Protein AF-0000000069915824 (afdb_homodimer)

Solvent-accessible surface area (backbone atoms only — not comparable to full-atom values): 18440 Å² total; per-residue (Å²): 129,81,72,70,70,53,22,40,34,30,44,30,76,50,103,48,37,38,37,37,46,33,37,51,33,39,77,67,50,61,50,96,85,30,47,37,41,33,64,21,21,24,28,89,27,31,69,74,60,87,76,63,61,36,70,21,24,28,32,46,36,39,33,38,52,34,85,90,55,22,21,40,41,36,37,34,29,57,43,4,37,49,59,34,34,35,45,26,48,74,53,94,79,43,76,70,37,50,37,71,54,70,50,55,86,64,37,54,77,92,31,55,46,77,75,18,16,46,23,62,25,79,72,66,68,36,42,68,44,46,39,76,77,43,92,85,57,44,62,88,42,78,69,29,44,57,46,28,75,56,16,60,41,26,23,35,37,79,86,35,49,93,60,16,60,42,64,34,57,46,61,56,36,34,35,37,29,39,66,109,130,82,71,70,72,52,22,39,33,28,45,30,75,51,103,50,38,38,38,38,45,33,38,53,34,39,78,66,51,63,50,96,86,30,48,36,42,32,64,21,21,24,30,92,26,32,68,74,61,87,78,62,60,35,69,21,23,28,32,44,36,38,33,38,52,33,84,90,54,22,19,40,39,35,36,34,28,57,44,4,36,47,59,33,33,34,44,25,49,75,52,94,78,42,76,71,36,50,38,72,53,69,52,56,85,65,36,55,78,92,31,55,46,76,75,18,17,45,23,62,25,79,72,65,68,37,43,69,44,46,38,75,77,43,91,84,57,45,60,89,44,77,69,31,44,56,48,27,76,57,15,60,40,26,21,36,38,79,86,36,48,94,60,16,60,41,63,34,56,45,61,58,35,35,34,35,29,39,66,112

Sequence (360 aa):
MRLDPGQSWTVNVNPGTTQARIWGRTNCNFDANGNGQCQTGDCNGLLQCQGYGKAPNTLAEFALNQPNNLDFVDISNVDGFNIPMDFSPTTAVCKSLRCAANIVSECPAELQTPGGCNNPCTVYKTNQYCCTDGPGTCGPTPLSKFFKDRCPDAYSYPQDDPTSLFTCPAGTNYAITFCPMRLDPGQSWTVNVNPGTTQARIWGRTNCNFDANGNGQCQTGDCNGLLQCQGYGKAPNTLAEFALNQPNNLDFVDISNVDGFNIPMDFSPTTAVCKSLRCAANIVSECPAELQTPGGCNNPCTVYKTNQYCCTDGPGTCGPTPLSKFFKDRCPDAYSYPQDDPTSLFTCPAGTNYAITFCP

Foldseek 3Di:
DPPPPDDDDDDDDPDDKDKDKDWDFADWDADPQQATFTQFQTQNRGNDHPDTGQPDIKIWMKIAPDPPQKIKTFIARQRWYQWWKWKQFPDPQWDTFTQQFPCQVVAPPQQHGPRTGGAPCVRPVDCQAAVPPDPPSYDDDPNLVSRCVRGVQYHSGDNPCVRHMIMGGHPTHMDMDIRD/DPPPPDDDDDDDDPDDKDKDKDWDFADWDADPQQATFTQFQTQNRGNPHPDTGQPDIKIWMKIAPDPPQKIKTFIARQRWYQWWKWKQFPDPQWDTFTQQFPCQVVAPPQQHGPRTGGAPCVRPVDCQAAVPPDPPSYDDDPNLVSRCVRGVQYHSGDNPCVRHMIMGGHPTHMDMDIRD

Secondary structure (DSSP, 8-state):
------EEEEEE--SSEEEEEEEEEEEEEE-TTSBEEEEES--TTBSS-SS-PPSS--EEEEEEEETTTEEEEEEE-TT-B-S-EEEEESSTTS--EEE-S-HHHH--GGGEETTEE--HHHHH-SHHHH-TT-TTS----HHHHHHHHH-TTEESSTT-HHHH-EEEETT--EEEEE--/------EEEEEE--SSEEEEEEEEEEEEEE-TTSBEEEEES--TTBSS-SS-PPSS--EEEEEEEETTTEEEEEEE-TT-B-S-EEEEESSTTSPPEEE-S-HHHH--GGGEETTEE--HHHHH-SHHHH-TT-TTS----HHHHHHHHH-TTEESSTT-HHHH-EEEETT--EEEEE--

Organism: Camellia sinensis (NCBI:txid4442)

pLDDT: mean 88.79, std 13.24, range [18.94, 98.75]

Structure (mmCIF, N/CA/C/O backbone):
data_AF-0000000069915824-model_v1
#
loop_
_entity.id
_entity.type
_entity.pdbx_description
1 polymer 'Thaumatin-like protein'
#
loop_
_atom_site.group_PDB
_atom_site.id
_atom_site.type_symbol
_atom_site.label_atom_id
_atom_site.label_alt_id
_atom_site.label_comp_id
_atom_site.label_asym_id
_atom_site.label_entity_id
_atom_site.label_seq_id
_atom_site.pdbx_PDB_ins_code
_atom_site.Cartn_x
_atom_site.Cartn_y
_atom_site.Cartn_z
_atom_site.occupancy
_atom_site.B_iso_or_equiv
_atom_site.auth_seq_id
_atom_site.auth_comp_id
_atom_site.auth_asym_id
_atom_site.auth_atom_id
_atom_site.pdbx_PDB_model_num
ATOM 1 N N . MET A 1 1 ? 28.516 -10.812 8.938 1 19.05 1 MET A N 1
ATOM 2 C CA . MET A 1 1 ? 27.578 -10.078 8.094 1 19.05 1 MET A CA 1
ATOM 3 C C . MET A 1 1 ? 26.328 -9.719 8.867 1 19.05 1 MET A C 1
ATOM 5 O O . MET A 1 1 ? 25.672 -10.586 9.453 1 19.05 1 MET A O 1
ATOM 9 N N . ARG A 1 2 ? 26.312 -8.672 9.531 1 24.03 2 ARG A N 1
ATOM 10 C CA . ARG A 1 2 ? 25.297 -8.32 10.516 1 24.03 2 ARG A CA 1
ATOM 11 C C . ARG A 1 2 ? 23.922 -8.242 9.875 1 24.03 2 ARG A C 1
ATOM 13 O O . ARG A 1 2 ? 23.719 -7.492 8.914 1 24.03 2 ARG A O 1
ATOM 20 N N . LEU A 1 3 ? 23.109 -9.305 10.008 1 29.59 3 LEU A N 1
ATOM 21 C CA . LEU A 1 3 ? 21.719 -9.344 9.594 1 29.59 3 LEU A CA 1
ATOM 22 C C . LEU A 1 3 ? 20.953 -8.148 10.141 1 29.59 3 LEU A C 1
ATOM 24 O O . LEU A 1 3 ? 21.031 -7.852 11.336 1 29.59 3 LEU A O 1
ATOM 28 N N . ASP A 1 4 ? 20.969 -7.086 9.508 1 40.84 4 ASP A N 1
ATOM 29 C CA . ASP A 1 4 ? 20.312 -5.902 10.055 1 40.84 4 ASP A CA 1
ATOM 30 C C . ASP A 1 4 ? 18.984 -6.266 10.695 1 40.84 4 ASP A C 1
ATOM 32 O O . ASP A 1 4 ? 18.25 -7.121 10.18 1 40.84 4 ASP A O 1
ATOM 36 N N . PRO A 1 5 ? 18.969 -6.227 12.07 1 44.62 5 PRO A N 1
ATOM 37 C CA . PRO A 1 5 ? 17.766 -6.586 12.812 1 44.62 5 PRO A CA 1
ATOM 38 C C . PRO A 1 5 ? 16.484 -6.117 12.109 1 44.62 5 PRO A C 1
ATOM 40 O O . PRO A 1 5 ? 16.469 -5.055 11.484 1 44.62 5 PRO A O 1
ATOM 43 N N . GLY A 1 6 ? 15.75 -7.012 11.609 1 57.81 6 GLY A N 1
ATOM 44 C CA . GLY A 1 6 ? 14.453 -6.777 11.016 1 57.81 6 GLY A CA 1
ATOM 45 C C . GLY A 1 6 ? 13.602 -5.797 11.805 1 57.81 6 GLY A C 1
ATOM 46 O O . GLY A 1 6 ? 14.016 -5.32 12.859 1 57.81 6 GLY A O 1
ATOM 47 N N . GLN A 1 7 ? 12.859 -4.969 11.219 1 62.34 7 GLN A N 1
ATOM 48 C CA . GLN A 1 7 ? 11.906 -4.043 11.82 1 62.34 7 GLN A CA 1
ATOM 49 C C . GLN A 1 7 ? 10.531 -4.68 11.945 1 62.34 7 GLN A C 1
ATOM 51 O O . GLN A 1 7 ? 10.102 -5.422 11.055 1 62.34 7 GLN A O 1
ATOM 56 N N . SER A 1 8 ? 10.039 -4.562 13.211 1 65.44 8 SER A N 1
ATOM 57 C CA . SER A 1 8 ? 8.727 -5.16 13.438 1 65.44 8 SER A CA 1
ATOM 58 C C . SER A 1 8 ? 7.629 -4.098 13.422 1 65.44 8 SER A C 1
ATOM 60 O O . SER A 1 8 ? 7.848 -2.967 13.859 1 65.44 8 SER A O 1
ATOM 62 N N . TRP A 1 9 ? 6.547 -4.504 12.75 1 66.31 9 TRP A N 1
ATOM 63 C CA . TRP A 1 9 ? 5.352 -3.67 12.719 1 66.31 9 TRP A CA 1
ATOM 64 C C . TRP A 1 9 ? 4.168 -4.383 13.367 1 66.31 9 TRP A C 1
ATOM 66 O O . TRP A 1 9 ? 3.916 -5.559 13.086 1 66.31 9 TRP A O 1
ATOM 76 N N . THR A 1 10 ? 3.67 -3.705 14.414 1 69.81 10 THR A N 1
ATOM 77 C CA . THR A 1 10 ? 2.406 -4.195 14.953 1 69.81 10 THR A CA 1
ATOM 78 C C . THR A 1 10 ? 1.231 -3.414 14.375 1 69.81 10 THR A C 1
ATOM 80 O O . THR A 1 10 ? 1.229 -2.182 14.391 1 69.81 10 THR A O 1
ATOM 83 N N . VAL A 1 11 ? 0.398 -4.121 13.758 1 68.12 11 VAL A N 1
ATOM 84 C CA . VAL A 1 11 ? -0.824 -3.529 13.219 1 68.12 11 VAL A CA 1
ATOM 85 C C . VAL A 1 11 ? -2.023 -3.984 14.047 1 68.12 11 VAL A C 1
ATOM 87 O O . VAL A 1 11 ? -2.309 -5.18 14.133 1 68.12 11 VAL A O 1
ATOM 90 N N . ASN A 1 12 ? -2.578 -3.006 14.773 1 64.62 12 ASN A N 1
ATOM 91 C CA . ASN A 1 12 ? -3.816 -3.248 15.508 1 64.62 12 ASN A CA 1
ATOM 92 C C . ASN A 1 12 ? -5.035 -2.75 14.734 1 64.62 12 ASN A C 1
ATOM 94 O O . ASN A 1 12 ? -5.141 -1.56 14.438 1 64.62 12 ASN A O 1
ATOM 98 N N . VAL A 1 13 ? -5.742 -3.762 14.273 1 58.5 13 VAL A N 1
ATOM 99 C CA . VAL A 1 13 ? -6.875 -3.426 13.414 1 58.5 13 VAL A CA 1
ATOM 100 C C . VAL A 1 13 ? -8.18 -3.602 14.188 1 58.5 13 VAL A C 1
ATOM 102 O O . VAL A 1 13 ? -8.367 -4.602 14.883 1 58.5 13 VAL A O 1
ATOM 105 N N . ASN A 1 14 ? -8.977 -2.594 14.688 1 58.47 14 ASN A N 1
ATOM 106 C CA . ASN A 1 14 ? -10.32 -2.77 15.25 1 58.47 14 ASN A CA 1
ATOM 107 C C . ASN A 1 14 ? -11.367 -2.896 14.148 1 58.47 14 ASN A C 1
ATOM 109 O O . ASN A 1 14 ? -11.078 -2.678 12.977 1 58.47 14 ASN A O 1
ATOM 113 N N . PRO A 1 15 ? -12.844 -2.688 14.43 1 55.97 15 PRO A N 1
ATOM 114 C CA . PRO A 1 15 ? -13.68 -3.607 13.648 1 55.97 15 PRO A CA 1
ATOM 115 C C . PRO A 1 15 ? -13.672 -3.291 12.156 1 55.97 15 PRO A C 1
ATOM 117 O O . PRO A 1 15 ? -13.617 -2.119 11.766 1 55.97 15 PRO A O 1
ATOM 120 N N . GLY A 1 16 ? -13.148 -4.109 11.148 1 63.62 16 GLY A N 1
ATOM 121 C CA . GLY A 1 16 ? -13.07 -4.141 9.695 1 63.62 16 GLY A CA 1
ATOM 122 C C . GLY A 1 16 ? -11.82 -4.828 9.18 1 63.62 16 GLY A C 1
ATOM 123 O O . GLY A 1 16 ? -11.242 -5.672 9.867 1 63.62 16 GLY A O 1
ATOM 124 N N . THR A 1 17 ? -11.68 -4.586 7.777 1 74 17 THR A N 1
ATOM 125 C CA . THR A 1 17 ? -10.5 -5.227 7.203 1 74 17 THR A CA 1
ATOM 126 C C . THR A 1 17 ? -9.422 -4.199 6.895 1 74 17 THR A C 1
ATOM 128 O O . THR A 1 17 ? -9.719 -3.031 6.637 1 74 17 THR A O 1
ATOM 131 N N . THR A 1 18 ? -8.211 -4.543 7.203 1 83.69 18 THR A N 1
ATOM 132 C CA . THR A 1 18 ? -7.023 -3.742 6.926 1 83.69 18 THR A CA 1
ATOM 133 C C . THR A 1 18 ? -6.207 -4.359 5.793 1 83.69 18 THR A C 1
ATOM 135 O O . THR A 1 18 ? -5.945 -5.562 5.793 1 83.69 18 THR A O 1
ATOM 138 N N . GLN A 1 19 ? -5.969 -3.426 4.875 1 90.25 19 GLN A N 1
ATOM 139 C CA . GLN A 1 19 ? -5.199 -3.885 3.721 1 90.25 19 GLN A CA 1
ATOM 140 C C . GLN A 1 19 ? -3.816 -3.238 3.689 1 90.25 19 GLN A C 1
ATOM 142 O O . GLN A 1 19 ? -3.631 -2.131 4.195 1 90.25 19 GLN A O 1
ATOM 147 N N . ALA A 1 20 ? -2.861 -3.994 3.176 1 90.56 20 ALA A N 1
ATOM 148 C CA . ALA A 1 20 ? -1.525 -3.439 2.973 1 90.56 20 ALA A CA 1
ATOM 149 C C . ALA A 1 20 ? -0.936 -3.898 1.642 1 90.56 20 ALA A C 1
ATOM 151 O O . ALA A 1 20 ? -1.18 -5.023 1.204 1 90.56 20 ALA A O 1
ATOM 152 N N . ARG A 1 21 ? -0.227 -3.041 1.092 1 92.19 21 ARG A N 1
ATOM 153 C CA . ARG A 1 21 ? 0.671 -3.311 -0.027 1 92.19 21 ARG A CA 1
ATOM 154 C C . ARG A 1 21 ? 2.088 -2.84 0.282 1 92.19 21 ARG A C 1
ATOM 156 O O . ARG A 1 21 ? 2.293 -1.691 0.681 1 92.19 21 ARG A O 1
ATOM 163 N N . ILE A 1 22 ? 3.01 -3.746 0.122 1 90.81 22 ILE A N 1
ATOM 164 C CA . ILE A 1 22 ? 4.406 -3.484 0.459 1 90.81 22 ILE A CA 1
ATOM 165 C C . ILE A 1 22 ? 5.301 -3.85 -0.724 1 90.81 22 ILE A C 1
ATOM 167 O O . ILE A 1 22 ? 5.141 -4.918 -1.322 1 90.81 22 ILE A O 1
ATOM 171 N N . TRP A 1 23 ? 6.18 -2.939 -1.101 1 92.19 23 TRP A N 1
ATOM 172 C CA . TRP A 1 23 ? 7.055 -3.209 -2.236 1 92.19 23 TRP A CA 1
ATOM 173 C C . TRP A 1 23 ? 8.422 -2.57 -2.029 1 92.19 23 TRP A C 1
ATOM 175 O O . TRP A 1 23 ? 8.57 -1.656 -1.214 1 92.19 23 TRP A O 1
ATOM 185 N N . GLY A 1 24 ? 9.445 -3.111 -2.734 1 90.06 24 GLY A N 1
ATOM 186 C CA . GLY A 1 24 ? 10.781 -2.537 -2.729 1 90.06 24 GLY A CA 1
ATOM 187 C C . GLY A 1 24 ? 11.109 -1.762 -3.992 1 90.06 24 GLY A C 1
ATOM 188 O O . GLY A 1 24 ? 10.633 -2.107 -5.074 1 90.06 24 GLY A O 1
ATOM 189 N N . ARG A 1 25 ? 11.898 -0.728 -3.84 1 90.75 25 ARG A N 1
ATOM 190 C CA . ARG A 1 25 ? 12.414 0.046 -4.965 1 90.75 25 ARG A CA 1
ATOM 191 C C . ARG A 1 25 ? 13.898 -0.241 -5.188 1 90.75 25 ARG A C 1
ATOM 193 O O . ARG A 1 25 ? 14.641 -0.489 -4.238 1 90.75 25 ARG A O 1
ATOM 200 N N . THR A 1 26 ? 14.266 -0.222 -6.438 1 90.44 26 THR A N 1
ATOM 201 C CA . THR A 1 26 ? 15.664 -0.559 -6.707 1 90.44 26 THR A CA 1
ATOM 202 C C . THR A 1 26 ? 16.344 0.555 -7.496 1 90.44 26 THR A C 1
ATOM 204 O O . THR A 1 26 ? 15.695 1.272 -8.258 1 90.44 26 THR A O 1
ATOM 207 N N . ASN A 1 27 ? 17.625 0.665 -7.258 1 90.69 27 ASN A N 1
ATOM 208 C CA . ASN A 1 27 ? 18.5 1.571 -7.988 1 90.69 27 ASN A CA 1
ATOM 209 C C . ASN A 1 27 ? 17.953 2.994 -8.008 1 90.69 27 ASN A C 1
ATOM 211 O O . ASN A 1 27 ? 17.766 3.576 -9.078 1 90.69 27 ASN A O 1
ATOM 215 N N . CYS A 1 28 ? 17.828 3.533 -6.883 1 89.44 28 CYS A N 1
ATOM 216 C CA . CYS A 1 28 ? 17.266 4.867 -6.707 1 89.44 28 CYS A CA 1
ATOM 217 C C . CYS A 1 28 ? 18.375 5.922 -6.652 1 89.44 28 CYS A C 1
ATOM 219 O O . CYS A 1 28 ? 19.469 5.652 -6.16 1 89.44 28 CYS A O 1
ATOM 221 N N . ASN A 1 29 ? 18.047 7.047 -7.266 1 89.25 29 ASN A N 1
ATOM 222 C CA . ASN A 1 29 ? 18.891 8.242 -7.195 1 89.25 29 ASN A CA 1
ATOM 223 C C . ASN A 1 29 ? 18.047 9.484 -6.906 1 89.25 29 ASN A C 1
ATOM 225 O O . ASN A 1 29 ? 17.25 9.906 -7.738 1 89.25 29 ASN A O 1
ATOM 229 N N . PHE A 1 30 ? 18.297 10.07 -5.672 1 87.19 30 PHE A N 1
ATOM 230 C CA . PHE A 1 30 ? 17.531 11.234 -5.25 1 87.19 30 PHE A CA 1
ATOM 231 C C . PHE A 1 30 ? 18.453 12.406 -4.93 1 87.19 30 PHE A C 1
ATOM 233 O O . PHE A 1 30 ? 19.578 12.203 -4.445 1 87.19 30 PHE A O 1
ATOM 240 N N . ASP A 1 31 ? 18.016 13.594 -5.227 1 90.12 31 ASP A N 1
ATOM 241 C CA . ASP A 1 31 ? 18.75 14.773 -4.77 1 90.12 31 ASP A CA 1
ATOM 242 C C . ASP A 1 31 ? 18.422 15.078 -3.307 1 90.12 31 ASP A C 1
ATOM 244 O O . ASP A 1 31 ? 17.734 14.305 -2.639 1 90.12 31 ASP A O 1
ATOM 248 N N . ALA A 1 32 ? 19 16.188 -2.836 1 84.69 32 ALA A N 1
ATOM 249 C CA . ALA A 1 32 ? 18.891 16.531 -1.421 1 84.69 32 ALA A CA 1
ATOM 250 C C . ALA A 1 32 ? 17.438 16.828 -1.041 1 84.69 32 ALA A C 1
ATOM 252 O O . ALA A 1 32 ? 17.062 16.719 0.129 1 84.69 32 ALA A O 1
ATOM 253 N N . ASN A 1 33 ? 16.672 17.188 -2.045 1 81.44 33 ASN A N 1
ATOM 254 C CA . ASN A 1 33 ? 15.266 17.516 -1.785 1 81.44 33 ASN A CA 1
ATOM 255 C C . ASN A 1 33 ? 14.359 16.312 -1.95 1 81.44 33 ASN A C 1
ATOM 257 O O . ASN A 1 33 ? 13.133 16.422 -1.874 1 81.44 33 ASN A O 1
ATOM 261 N N . GLY A 1 34 ? 14.914 15.133 -2.266 1 83.44 34 GLY A N 1
ATOM 262 C CA . GLY A 1 34 ? 14.141 13.906 -2.402 1 83.44 34 GLY A CA 1
ATOM 263 C C . GLY A 1 34 ? 13.562 13.719 -3.791 1 83.44 34 GLY A C 1
ATOM 264 O O . GLY A 1 34 ? 12.742 12.828 -4.012 1 83.44 34 GLY A O 1
ATOM 265 N N . ASN A 1 35 ? 13.906 14.594 -4.672 1 85.19 35 ASN A N 1
ATOM 266 C CA . ASN A 1 35 ? 13.508 14.414 -6.062 1 85.19 35 ASN A CA 1
ATOM 267 C C . ASN A 1 35 ? 14.461 13.477 -6.805 1 85.19 35 ASN A C 1
ATOM 269 O O . ASN A 1 35 ? 15.672 13.523 -6.594 1 85.19 35 ASN A O 1
ATOM 273 N N . GLY A 1 36 ? 13.938 12.57 -7.52 1 89.69 36 GLY A N 1
ATOM 274 C CA . GLY A 1 36 ? 14.742 11.617 -8.258 1 89.69 36 GLY A CA 1
ATOM 275 C C . GLY A 1 36 ? 13.922 10.5 -8.875 1 89.69 36 GLY A C 1
ATOM 276 O O . GLY A 1 36 ? 12.836 10.734 -9.406 1 89.69 36 GLY A O 1
ATOM 277 N N . GLN A 1 37 ? 14.555 9.367 -8.953 1 91.75 37 GLN A N 1
ATOM 278 C CA . GLN A 1 37 ? 13.875 8.234 -9.57 1 91.75 37 GLN A CA 1
ATOM 279 C C . GLN A 1 37 ? 14.5 6.91 -9.133 1 91.75 37 GLN A C 1
ATOM 281 O O . GLN A 1 37 ? 15.68 6.867 -8.766 1 91.75 37 GLN A O 1
ATOM 286 N N . CYS A 1 38 ? 13.734 5.926 -9.07 1 91.94 38 CYS A N 1
ATOM 287 C CA . CYS A 1 38 ? 14.188 4.543 -8.961 1 91.94 38 CYS A CA 1
ATOM 288 C C . CYS A 1 38 ? 13.992 3.797 -10.273 1 91.94 38 CYS A C 1
ATOM 290 O O . CYS A 1 38 ? 13.062 4.09 -11.031 1 91.94 38 CYS A O 1
ATOM 292 N N . GLN A 1 39 ? 14.883 2.869 -10.516 1 94.12 39 GLN A N 1
ATOM 293 C CA . GLN A 1 39 ? 14.789 2.066 -11.734 1 94.12 39 GLN A CA 1
ATOM 294 C C . GLN A 1 39 ? 13.516 1.217 -11.734 1 94.12 39 GLN A C 1
ATOM 296 O O . GLN A 1 39 ? 12.867 1.065 -12.766 1 94.12 39 GLN A O 1
ATOM 301 N N . THR A 1 40 ? 13.164 0.585 -10.633 1 94.06 40 THR A N 1
ATOM 302 C CA . THR A 1 40 ? 11.914 -0.155 -10.5 1 94.06 40 THR A CA 1
ATOM 303 C C . THR A 1 40 ? 11.188 0.237 -9.219 1 94.06 40 THR A C 1
ATOM 305 O O . THR A 1 40 ? 11.812 0.701 -8.266 1 94.06 40 THR A O 1
ATOM 308 N N . GLY A 1 41 ? 9.883 0.042 -9.227 1 93.44 41 GLY A N 1
ATOM 309 C CA . GLY A 1 41 ? 9.086 0.386 -8.062 1 93.44 41 GLY A CA 1
ATOM 310 C C . GLY A 1 41 ? 9.062 1.874 -7.773 1 93.44 41 GLY A C 1
ATOM 311 O O . GLY A 1 41 ? 8.805 2.285 -6.637 1 93.44 41 GLY A O 1
ATOM 312 N N . ASP A 1 42 ? 9.359 2.676 -8.789 1 92.75 42 ASP A N 1
ATOM 313 C CA . ASP A 1 42 ? 9.453 4.121 -8.617 1 92.75 42 ASP A CA 1
ATOM 314 C C . ASP A 1 42 ? 8.117 4.715 -8.195 1 92.75 42 ASP A C 1
ATOM 316 O O . ASP A 1 42 ? 7.055 4.176 -8.523 1 92.75 42 ASP A O 1
ATOM 320 N N . CYS A 1 43 ? 8.227 5.754 -7.445 1 89.75 43 CYS A N 1
ATOM 321 C CA . CYS A 1 43 ? 7.023 6.441 -7 1 89.75 43 CYS A CA 1
ATOM 322 C C . CYS A 1 43 ? 7.027 7.898 -7.441 1 89.75 43 CYS A C 1
ATOM 324 O O . CYS A 1 43 ? 7.148 8.805 -6.617 1 89.75 43 CYS A O 1
ATOM 326 N N . ASN A 1 44 ? 6.801 8.062 -8.656 1 84.31 44 ASN A N 1
ATOM 327 C CA . ASN A 1 44 ? 6.684 9.367 -9.297 1 84.31 44 ASN A CA 1
ATOM 328 C C . ASN A 1 44 ? 7.926 10.219 -9.07 1 84.31 44 ASN A C 1
ATOM 330 O O . ASN A 1 44 ? 7.82 11.438 -8.898 1 84.31 44 ASN A O 1
ATOM 334 N N . GLY A 1 45 ? 8.977 9.562 -8.891 1 86.81 45 GLY A N 1
ATOM 335 C CA . GLY A 1 45 ? 10.242 10.266 -8.781 1 86.81 45 GLY A CA 1
ATOM 336 C C . GLY A 1 45 ? 10.469 10.883 -7.41 1 86.81 45 GLY A C 1
ATOM 337 O O . GLY A 1 45 ? 11.305 11.781 -7.258 1 86.81 45 GLY A O 1
ATOM 338 N N . LEU A 1 46 ? 9.75 10.438 -6.438 1 84.75 46 LEU A N 1
ATOM 339 C CA . LEU A 1 46 ? 9.844 11.031 -5.105 1 84.75 46 LEU A CA 1
ATOM 340 C C . LEU A 1 46 ? 10.375 10.023 -4.098 1 84.75 46 LEU A C 1
ATOM 342 O O . LEU A 1 46 ? 9.945 8.867 -4.09 1 84.75 46 LEU A O 1
ATOM 346 N N . LEU A 1 47 ? 11.305 10.508 -3.357 1 82.56 47 LEU A N 1
ATOM 347 C CA . LEU A 1 47 ? 11.766 9.688 -2.244 1 82.56 47 LEU A CA 1
ATOM 348 C C . LEU A 1 47 ? 10.609 9.32 -1.319 1 82.56 47 LEU A C 1
ATOM 350 O O . LEU A 1 47 ? 10.43 8.148 -0.98 1 82.56 47 LEU A O 1
ATOM 354 N N . GLN A 1 48 ? 9.93 10.375 -0.979 1 78.31 48 GLN A N 1
ATOM 355 C CA . GLN A 1 48 ? 8.711 10.125 -0.209 1 78.31 48 GLN A CA 1
ATOM 356 C C . GLN A 1 48 ? 7.539 9.797 -1.125 1 78.31 48 GLN A C 1
ATOM 358 O O . GLN A 1 48 ? 6.934 10.688 -1.716 1 78.31 48 GLN A O 1
ATOM 363 N N . CYS A 1 49 ? 7.191 8.547 -1.104 1 80.12 49 CYS A N 1
ATOM 364 C CA . CYS A 1 49 ? 6.18 8.039 -2.021 1 80.12 49 CYS A CA 1
ATOM 365 C C . CYS A 1 49 ? 4.789 8.508 -1.62 1 80.12 49 CYS A C 1
ATOM 367 O O . CYS A 1 49 ? 4.363 8.305 -0.483 1 80.12 49 CYS A O 1
ATOM 369 N N . GLN A 1 50 ? 4.105 9.289 -2.385 1 73.81 50 GLN A N 1
ATOM 370 C CA . GLN A 1 50 ? 2.717 9.68 -2.17 1 73.81 50 GLN A CA 1
ATOM 371 C C . GLN A 1 50 ? 1.776 8.898 -3.08 1 73.81 50 GLN A C 1
ATOM 373 O O . GLN A 1 50 ? 0.842 9.469 -3.65 1 73.81 50 GLN A O 1
ATOM 378 N N . GLY A 1 51 ? 1.891 7.652 -3.287 1 78.31 51 GLY A N 1
ATOM 379 C CA . GLY A 1 51 ? 1.124 6.762 -4.145 1 78.31 51 GLY A CA 1
ATOM 380 C C . GLY A 1 51 ? 1.585 5.316 -4.07 1 78.31 51 GLY A C 1
ATOM 381 O O . GLY A 1 51 ? 1.754 4.77 -2.979 1 78.31 51 GLY A O 1
ATOM 382 N N . TYR A 1 52 ? 1.626 4.789 -5.281 1 84 52 TYR A N 1
ATOM 383 C CA . TYR A 1 52 ? 2.039 3.395 -5.379 1 84 52 TYR A CA 1
ATOM 384 C C . TYR A 1 52 ? 3.266 3.25 -6.273 1 84 52 TYR A C 1
ATOM 386 O O . TYR A 1 52 ? 3.543 4.117 -7.102 1 84 52 TYR A O 1
ATOM 394 N N . GLY A 1 53 ? 3.92 2.154 -6.027 1 89.25 53 GLY A N 1
ATOM 395 C CA . GLY A 1 53 ? 5.094 1.904 -6.844 1 89.25 53 GLY A CA 1
ATOM 396 C C . GLY A 1 53 ? 4.762 1.611 -8.297 1 89.25 53 GLY A C 1
ATOM 397 O O . GLY A 1 53 ? 3.824 0.865 -8.586 1 89.25 53 GLY A O 1
ATOM 398 N N . LYS A 1 54 ? 5.484 2.201 -9.164 1 92.12 54 LYS A N 1
ATOM 399 C CA . LYS A 1 54 ? 5.355 1.922 -10.594 1 92.12 54 LYS A CA 1
ATOM 400 C C . LYS A 1 54 ? 5.867 0.524 -10.93 1 92.12 54 LYS A C 1
ATOM 402 O O . LYS A 1 54 ? 6.914 0.104 -10.43 1 92.12 54 LYS A O 1
ATOM 407 N N . ALA A 1 55 ? 5.125 -0.187 -11.727 1 93.25 55 ALA A N 1
ATOM 408 C CA . ALA A 1 55 ? 5.57 -1.486 -12.219 1 93.25 55 ALA A CA 1
ATOM 409 C C . ALA A 1 55 ? 6.871 -1.354 -13.008 1 93.25 55 ALA A C 1
ATOM 411 O O . ALA A 1 55 ? 7.098 -0.345 -13.68 1 93.25 55 ALA A O 1
ATOM 412 N N . PRO A 1 56 ? 7.719 -2.336 -12.992 1 96.88 56 PRO A N 1
ATOM 413 C CA . PRO A 1 56 ? 7.484 -3.619 -12.328 1 96.88 56 PRO A CA 1
ATOM 414 C C . PRO A 1 56 ? 7.859 -3.592 -10.844 1 96.88 56 PRO A C 1
ATOM 416 O O . PRO A 1 56 ? 8.852 -2.959 -10.469 1 96.88 56 PRO A O 1
ATOM 419 N N . ASN A 1 57 ? 7.152 -4.203 -9.977 1 94.44 57 ASN A N 1
ATOM 420 C CA . ASN A 1 57 ? 7.516 -4.453 -8.586 1 94.44 57 ASN A CA 1
ATOM 421 C C . ASN A 1 57 ? 6.785 -5.668 -8.023 1 94.44 57 ASN A C 1
ATOM 423 O O . ASN A 1 57 ? 5.625 -5.918 -8.367 1 94.44 57 ASN A O 1
ATOM 427 N N . THR A 1 58 ? 7.504 -6.453 -7.285 1 95.5 58 THR A N 1
ATOM 428 C CA . THR A 1 58 ? 6.953 -7.566 -6.523 1 95.5 58 THR A CA 1
ATOM 429 C C . THR A 1 58 ? 6.262 -7.07 -5.258 1 95.5 58 THR A C 1
ATOM 431 O O . THR A 1 58 ? 6.816 -6.25 -4.523 1 95.5 58 THR A O 1
ATOM 434 N N . LEU A 1 59 ? 5.062 -7.617 -5.008 1 95 59 LEU A N 1
ATOM 435 C CA . LEU A 1 59 ? 4.27 -7.086 -3.904 1 95 59 LEU A CA 1
ATOM 436 C C . LEU A 1 59 ? 4.07 -8.133 -2.818 1 95 59 LEU A C 1
ATOM 438 O O . LEU A 1 59 ? 3.846 -9.312 -3.119 1 95 59 LEU A O 1
ATOM 442 N N . ALA A 1 60 ? 4.203 -7.703 -1.572 1 93.19 60 ALA A N 1
ATOM 443 C CA . ALA A 1 60 ? 3.541 -8.383 -0.462 1 93.19 60 ALA A CA 1
ATOM 444 C C . ALA A 1 60 ? 2.217 -7.707 -0.119 1 93.19 60 ALA A C 1
ATOM 446 O O . ALA A 1 60 ? 2.156 -6.484 0.032 1 93.19 60 ALA A O 1
ATOM 447 N N . GLU A 1 61 ? 1.193 -8.523 -0.026 1 93.12 61 GLU A N 1
ATOM 448 C CA . GLU A 1 61 ? -0.126 -7.977 0.269 1 93.12 61 GLU A CA 1
ATOM 449 C C . GLU A 1 61 ? -0.811 -8.75 1.39 1 93.12 61 GLU A C 1
ATOM 451 O O . GLU A 1 61 ? -0.676 -9.977 1.476 1 93.12 61 GLU A O 1
ATOM 456 N N . PHE A 1 62 ? -1.556 -8.031 2.145 1 90 62 PHE A N 1
ATOM 457 C CA . PHE A 1 62 ? -2.365 -8.742 3.125 1 90 62 PHE A CA 1
ATOM 458 C C . PHE A 1 62 ? -3.678 -8.016 3.379 1 90 62 PHE A C 1
ATOM 460 O O . PHE A 1 62 ? -3.791 -6.816 3.102 1 90 62 PHE A O 1
ATOM 467 N N . ALA A 1 63 ? -4.605 -8.719 3.752 1 88.62 63 ALA A N 1
ATOM 468 C CA . ALA A 1 63 ? -5.863 -8.281 4.348 1 88.62 63 ALA A CA 1
ATOM 469 C C . ALA A 1 63 ? -6.086 -8.938 5.707 1 88.62 63 ALA A C 1
ATOM 471 O O . ALA A 1 63 ? -6.254 -10.156 5.789 1 88.62 63 ALA A O 1
ATOM 472 N N . LEU A 1 64 ? -6.098 -8.117 6.73 1 85.31 64 LEU A N 1
ATOM 473 C CA . LEU A 1 64 ? -6.176 -8.641 8.094 1 85.31 64 LEU A CA 1
ATOM 474 C C . LEU A 1 64 ? -7.609 -8.602 8.609 1 85.31 64 LEU A C 1
ATOM 476 O O . LEU A 1 64 ? -8.414 -7.781 8.156 1 85.31 64 LEU A O 1
ATOM 480 N N . ASN A 1 65 ? -7.844 -9.539 9.5 1 80.12 65 ASN A N 1
ATOM 481 C CA . ASN A 1 65 ? -9.125 -9.586 10.195 1 80.12 65 ASN A CA 1
ATOM 482 C C . ASN A 1 65 ? -10.289 -9.727 9.219 1 80.12 65 ASN A C 1
ATOM 484 O O . ASN A 1 65 ? -11.25 -8.961 9.273 1 80.12 65 ASN A O 1
ATOM 488 N N . GLN A 1 66 ? -10.18 -10.609 8.281 1 80.88 66 GLN A N 1
ATOM 489 C CA . GLN A 1 66 ? -11.227 -10.938 7.32 1 80.88 66 GLN A CA 1
ATOM 490 C C . GLN A 1 66 ? -12.297 -11.828 7.945 1 80.88 66 GLN A C 1
ATOM 492 O O . GLN A 1 66 ? -12.109 -12.352 9.047 1 80.88 66 GLN A O 1
ATOM 497 N N . PRO A 1 67 ? -13.422 -11.898 7.266 1 77.56 67 PRO A N 1
ATOM 498 C CA . PRO A 1 67 ? -14.453 -12.812 7.781 1 77.56 67 PRO A CA 1
ATOM 499 C C . PRO A 1 67 ? -13.898 -14.188 8.125 1 77.56 67 PRO A C 1
ATOM 501 O O . PRO A 1 67 ? -12.953 -14.656 7.48 1 77.56 67 PRO A O 1
ATOM 504 N N . ASN A 1 68 ? -14.5 -14.859 9.172 1 85.06 68 ASN A N 1
ATOM 505 C CA . ASN A 1 68 ? -14.148 -16.188 9.664 1 85.06 68 ASN A CA 1
ATOM 506 C C . ASN A 1 68 ? -12.797 -16.172 10.383 1 85.06 68 ASN A C 1
ATOM 508 O O . ASN A 1 68 ? -12.094 -17.188 10.406 1 85.06 68 ASN A O 1
ATOM 512 N N . ASN A 1 69 ? -12.375 -14.977 10.906 1 86.5 69 ASN A N 1
ATOM 513 C CA . ASN A 1 69 ? -11.156 -14.805 11.695 1 86.5 69 ASN A CA 1
ATOM 514 C C . ASN A 1 69 ? -9.922 -15.258 10.922 1 86.5 69 ASN A C 1
ATOM 516 O O . ASN A 1 69 ? -9.102 -16.016 11.445 1 86.5 69 ASN A O 1
ATOM 520 N N . LEU A 1 70 ? -9.953 -14.828 9.617 1 89.12 70 LEU A N 1
ATOM 521 C CA . LEU A 1 70 ? -8.836 -15.188 8.758 1 89.12 70 LEU A CA 1
ATOM 522 C C . LEU A 1 70 ? -8.078 -13.953 8.289 1 89.12 70 LEU A C 1
ATOM 524 O O . LEU A 1 70 ? -8.656 -12.859 8.211 1 89.12 70 LEU A O 1
ATOM 528 N N . ASP A 1 71 ? -6.781 -14.148 8.086 1 89.5 71 ASP A N 1
ATOM 529 C CA . ASP A 1 71 ? -5.984 -13.234 7.27 1 89.5 71 ASP A CA 1
ATOM 530 C C . ASP A 1 71 ? -5.82 -13.766 5.848 1 89.5 71 ASP A C 1
ATOM 532 O O . ASP A 1 71 ? -5.648 -14.977 5.645 1 89.5 71 ASP A O 1
ATOM 536 N N . PHE A 1 72 ? -5.914 -12.836 4.957 1 91.88 72 PHE A N 1
ATOM 537 C CA . PHE A 1 72 ? -5.535 -13.156 3.586 1 91.88 72 PHE A CA 1
ATOM 538 C C . PHE A 1 72 ? -4.148 -12.609 3.264 1 91.88 72 PHE A C 1
ATOM 540 O O . PHE A 1 72 ? -3.861 -11.445 3.539 1 91.88 72 PHE A O 1
ATOM 547 N N . VAL A 1 73 ? -3.287 -13.484 2.76 1 93.81 73 VAL A N 1
ATOM 548 C CA . VAL A 1 73 ? -1.92 -13.078 2.455 1 93.81 73 VAL A CA 1
ATOM 549 C C . VAL A 1 73 ? -1.526 -13.578 1.066 1 93.81 73 VAL A C 1
ATOM 551 O O . VAL A 1 73 ? -1.952 -14.648 0.643 1 93.81 73 VAL A O 1
ATOM 554 N N . ASP A 1 74 ? -0.677 -12.75 0.404 1 96.44 74 ASP A N 1
ATOM 555 C CA . ASP A 1 74 ? -0.193 -13.203 -0.895 1 96.44 74 ASP A CA 1
ATOM 556 C C . ASP A 1 74 ? 1.074 -12.453 -1.303 1 96.44 74 ASP A C 1
ATOM 558 O O . ASP A 1 74 ? 1.354 -11.375 -0.786 1 96.44 74 ASP A O 1
ATOM 562 N N . ILE A 1 75 ? 1.885 -13.039 -2.152 1 96.81 75 ILE A N 1
ATOM 563 C CA . ILE A 1 75 ? 2.861 -12.367 -3.004 1 96.81 75 ILE A CA 1
ATOM 564 C C . ILE A 1 75 ? 2.281 -12.172 -4.402 1 96.81 75 ILE A C 1
ATOM 566 O O . ILE A 1 75 ? 1.598 -13.062 -4.926 1 96.81 75 ILE A O 1
ATOM 570 N N . SER A 1 76 ? 2.578 -10.992 -4.996 1 96.75 76 SER A N 1
ATOM 571 C CA . SER A 1 76 ? 1.93 -10.727 -6.277 1 96.75 76 SER A CA 1
ATOM 572 C C . SER A 1 76 ? 2.936 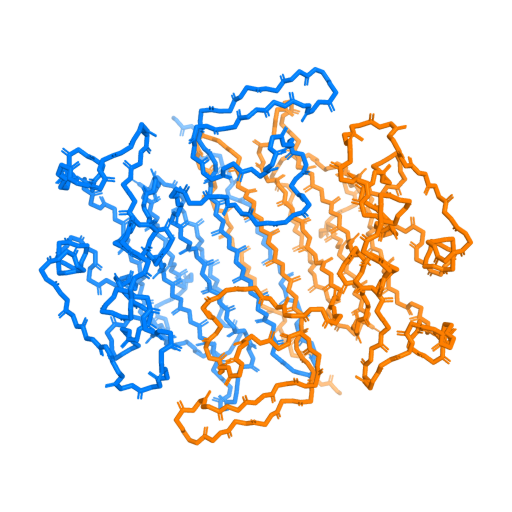-10.242 -7.312 1 96.75 76 SER A C 1
ATOM 574 O O . SER A 1 76 ? 3.715 -9.32 -7.051 1 96.75 76 SER A O 1
ATOM 576 N N . ASN A 1 77 ? 2.881 -10.891 -8.469 1 97.19 77 ASN A N 1
ATOM 577 C CA . ASN A 1 77 ? 3.615 -10.422 -9.641 1 97.19 77 ASN A CA 1
ATOM 578 C C . ASN A 1 77 ? 2.682 -9.797 -10.672 1 97.19 77 ASN A C 1
ATOM 580 O O . ASN A 1 77 ? 3.031 -9.703 -11.852 1 97.19 77 ASN A O 1
ATOM 584 N N . VAL A 1 78 ? 1.515 -9.367 -10.234 1 95.06 78 VAL A N 1
ATOM 585 C CA . VAL A 1 78 ? 0.556 -8.773 -11.156 1 95.06 78 VAL A CA 1
ATOM 586 C C . VAL A 1 78 ? 1.087 -7.426 -11.648 1 95.06 78 VAL A C 1
ATOM 588 O O . VAL A 1 78 ? 0.777 -7 -12.766 1 95.06 78 VAL A O 1
ATOM 591 N N . ASP A 1 79 ? 1.982 -6.789 -10.852 1 95.19 79 ASP A N 1
ATOM 592 C CA . ASP A 1 79 ? 2.652 -5.566 -11.281 1 95.19 79 ASP A CA 1
ATOM 593 C C . ASP A 1 79 ? 4.078 -5.852 -11.742 1 95.19 79 ASP A C 1
ATOM 595 O O . ASP A 1 79 ? 4.941 -4.973 -11.688 1 95.19 79 ASP A O 1
ATOM 599 N N . GLY A 1 80 ? 4.312 -7.102 -12.117 1 97.25 80 GLY A N 1
ATOM 600 C CA . GLY A 1 80 ? 5.66 -7.488 -12.5 1 97.25 80 GLY A CA 1
ATOM 601 C C . GLY A 1 80 ? 6.523 -7.898 -11.328 1 97.25 80 GLY A C 1
ATOM 602 O O . GLY A 1 80 ? 6.016 -8.148 -10.234 1 97.25 80 GLY A O 1
ATOM 603 N N . PHE A 1 81 ? 7.844 -8.078 -11.711 1 97.75 81 PHE A N 1
ATOM 604 C CA . PHE A 1 81 ? 8.812 -8.57 -10.742 1 97.75 81 PHE A CA 1
ATOM 605 C C . PHE A 1 81 ? 10.078 -7.723 -10.758 1 97.75 81 PHE A C 1
ATOM 607 O O . PHE A 1 81 ? 10.602 -7.395 -11.82 1 97.75 81 PHE A O 1
ATOM 614 N N . ASN A 1 82 ? 10.508 -7.379 -9.516 1 95.44 82 ASN A N 1
ATOM 615 C CA . ASN A 1 82 ? 11.789 -6.68 -9.469 1 95.44 82 ASN A CA 1
ATOM 616 C C . ASN A 1 82 ? 12.695 -7.238 -8.375 1 95.44 82 ASN A C 1
ATOM 618 O O . ASN A 1 82 ? 13.914 -7.316 -8.547 1 95.44 82 ASN A O 1
ATOM 622 N N . ILE A 1 83 ? 12.07 -7.66 -7.215 1 92.06 83 ILE A N 1
ATOM 623 C CA . ILE A 1 83 ? 12.844 -8.078 -6.051 1 92.06 83 ILE A CA 1
ATOM 624 C C . ILE A 1 83 ? 12.281 -9.391 -5.504 1 92.06 83 ILE A C 1
ATOM 626 O O . ILE A 1 83 ? 11.07 -9.516 -5.293 1 92.06 83 ILE A O 1
ATOM 630 N N . PRO A 1 84 ? 13.242 -10.422 -5.262 1 92.94 84 PRO A N 1
ATOM 631 C CA . PRO A 1 84 ? 12.75 -11.625 -4.594 1 92.94 84 PRO A CA 1
ATOM 632 C C . PRO A 1 84 ? 12.227 -11.352 -3.186 1 92.94 84 PRO A C 1
ATOM 634 O O . PRO A 1 84 ? 12.641 -10.375 -2.553 1 92.94 84 PRO A O 1
ATOM 637 N N . MET A 1 85 ? 11.297 -12.312 -2.729 1 92.19 85 MET A N 1
ATOM 638 C CA . MET A 1 85 ? 10.656 -12.047 -1.443 1 92.19 85 MET A CA 1
ATOM 639 C C . MET A 1 85 ? 10.25 -13.352 -0.765 1 92.19 85 MET A C 1
ATOM 641 O O . MET A 1 85 ? 9.812 -14.297 -1.431 1 92.19 85 MET A O 1
ATOM 645 N N . ASP A 1 86 ? 10.508 -13.344 0.511 1 92.56 86 ASP A N 1
ATOM 646 C CA . ASP A 1 86 ? 9.844 -14.305 1.388 1 92.56 86 ASP A CA 1
ATOM 647 C C . ASP A 1 86 ? 8.766 -13.625 2.225 1 92.56 86 ASP A C 1
ATOM 649 O O . ASP A 1 86 ? 8.969 -12.516 2.725 1 92.56 86 ASP A O 1
ATOM 653 N N . PHE A 1 87 ? 7.66 -14.172 2.324 1 93.44 87 PHE A N 1
ATOM 654 C CA . PHE A 1 87 ? 6.543 -13.719 3.146 1 93.44 87 PHE A CA 1
ATOM 655 C C . PHE A 1 87 ? 5.961 -14.875 3.945 1 93.44 87 PHE A C 1
ATOM 657 O O . PHE A 1 87 ? 5.211 -15.695 3.408 1 93.44 87 PHE A O 1
ATOM 664 N N . SER A 1 88 ? 6.27 -14.898 5.297 1 91.94 88 SER A N 1
ATOM 665 C CA . SER A 1 88 ? 5.988 -16.109 6.07 1 91.94 88 SER A CA 1
ATOM 666 C C . SER A 1 88 ? 5.438 -15.758 7.449 1 91.94 88 SER A C 1
ATOM 668 O O . SER A 1 88 ? 5.82 -14.75 8.039 1 91.94 88 SER A O 1
ATOM 670 N N . PRO A 1 89 ? 4.5 -16.641 7.938 1 91.69 89 PRO A N 1
ATOM 671 C CA . PRO A 1 89 ? 4.215 -16.547 9.375 1 91.69 89 PRO A CA 1
ATOM 672 C C . PRO A 1 89 ? 5.441 -16.828 10.234 1 91.69 89 PRO A C 1
ATOM 674 O O . PRO A 1 89 ? 6.328 -17.578 9.828 1 91.69 89 PRO A O 1
ATOM 677 N N . THR A 1 90 ? 5.488 -16.188 11.398 1 88.25 90 THR A N 1
ATOM 678 C CA . THR A 1 90 ? 6.656 -16.375 12.25 1 88.25 90 THR A CA 1
ATOM 679 C C . THR A 1 90 ? 6.578 -17.703 12.992 1 88.25 90 THR A C 1
ATOM 681 O O . THR A 1 90 ? 7.566 -18.156 13.578 1 88.25 90 THR A O 1
ATOM 684 N N . THR A 1 91 ? 5.375 -18.266 12.984 1 90.06 91 THR A N 1
ATOM 685 C CA . THR A 1 91 ? 5.176 -19.625 13.484 1 90.06 91 THR A CA 1
ATOM 686 C C . THR A 1 91 ? 4.547 -20.5 12.406 1 90.06 91 THR A C 1
ATOM 688 O O . THR A 1 91 ? 3.986 -20 11.43 1 90.06 91 THR A O 1
ATOM 691 N N . ALA A 1 92 ? 4.629 -21.844 12.523 1 91.06 92 ALA A N 1
ATOM 692 C CA . ALA A 1 92 ? 4.176 -22.781 11.508 1 91.06 92 ALA A CA 1
ATOM 693 C C . ALA A 1 92 ? 2.662 -22.969 11.57 1 91.06 92 ALA A C 1
ATOM 695 O O . ALA A 1 92 ? 2.166 -24.094 11.539 1 91.06 92 ALA A O 1
ATOM 696 N N . VAL A 1 93 ? 1.854 -21.844 11.492 1 94.19 93 VAL A N 1
ATOM 697 C CA . VAL A 1 93 ? 0.406 -21.922 11.664 1 94.19 93 VAL A CA 1
ATOM 698 C C . VAL A 1 93 ? -0.275 -21.891 10.297 1 94.19 93 VAL A C 1
ATOM 700 O O . VAL A 1 93 ? -1.448 -22.266 10.172 1 94.19 93 VAL A O 1
ATOM 703 N N . CYS A 1 94 ? 0.445 -21.531 9.305 1 96.19 94 CYS A N 1
ATOM 704 C CA . CYS A 1 94 ? -0.032 -21.5 7.922 1 96.19 94 CYS A CA 1
ATOM 705 C C . CYS A 1 94 ? 1.134 -21.516 6.941 1 96.19 94 CYS A C 1
ATOM 707 O O . CYS A 1 94 ? 2.291 -21.641 7.348 1 96.19 94 CYS A O 1
ATOM 709 N N . LYS A 1 95 ? 0.783 -21.453 5.664 1 97.06 95 LYS A N 1
ATOM 710 C CA . LYS A 1 95 ? 1.772 -21.656 4.609 1 97.06 95 LYS A CA 1
ATOM 711 C C . LYS A 1 95 ? 2.771 -20.5 4.562 1 97.06 95 LYS A C 1
ATOM 713 O O . LYS A 1 95 ? 2.391 -19.344 4.707 1 97.06 95 LYS A O 1
ATOM 718 N N . SER A 1 96 ? 4.094 -20.859 4.418 1 96.44 96 SER A N 1
ATOM 719 C CA . SER A 1 96 ? 5.125 -19.875 4.074 1 96.44 96 SER A CA 1
ATOM 720 C C . SER A 1 96 ? 5.164 -19.625 2.57 1 96.44 96 SER A C 1
ATOM 722 O O . SER A 1 96 ? 5.109 -20.562 1.775 1 96.44 96 SER A O 1
ATOM 724 N N . LEU A 1 97 ? 5.191 -18.328 2.189 1 97.56 97 LEU A N 1
ATOM 725 C CA . LEU A 1 97 ? 5.211 -17.953 0.779 1 97.56 97 LEU A CA 1
ATOM 726 C C . LEU A 1 97 ? 6.602 -17.484 0.357 1 97.56 97 LEU A C 1
ATOM 728 O O . LEU A 1 97 ? 7.328 -16.875 1.147 1 97.56 97 LEU A O 1
ATOM 732 N N . ARG A 1 98 ? 6.902 -17.812 -0.888 1 97 98 ARG A N 1
ATOM 733 C CA . ARG A 1 98 ? 8.219 -17.453 -1.405 1 97 98 ARG A CA 1
ATOM 734 C C . ARG A 1 98 ? 8.164 -17.203 -2.908 1 97 98 ARG A C 1
ATOM 736 O O . ARG A 1 98 ? 7.488 -17.922 -3.643 1 97 98 ARG A O 1
ATOM 743 N N . CYS A 1 99 ? 8.758 -16.172 -3.332 1 97.56 99 CYS A N 1
ATOM 744 C CA . CYS A 1 99 ? 9.086 -15.898 -4.727 1 97.56 99 CYS A CA 1
ATOM 745 C C . CYS A 1 99 ? 10.508 -15.391 -4.867 1 97.56 99 CYS A C 1
ATOM 747 O O . CYS A 1 99 ? 10.758 -14.188 -4.738 1 97.56 99 CYS A O 1
ATOM 749 N N . ALA A 1 100 ? 11.477 -16.312 -5.137 1 93.88 100 ALA A N 1
ATOM 750 C CA . ALA A 1 100 ? 12.891 -15.953 -5.156 1 93.88 100 ALA A CA 1
ATOM 751 C C . ALA A 1 100 ? 13.609 -16.594 -6.344 1 93.88 100 ALA A C 1
ATOM 753 O O . ALA A 1 100 ? 14.805 -16.875 -6.273 1 93.88 100 ALA A O 1
ATOM 754 N N . ALA A 1 101 ? 12.844 -16.766 -7.391 1 93.75 101 ALA A N 1
ATOM 755 C CA . ALA A 1 101 ? 13.445 -17.312 -8.609 1 93.75 101 ALA A CA 1
ATOM 756 C C . ALA A 1 101 ? 14.164 -16.219 -9.398 1 93.75 101 ALA A C 1
ATOM 758 O O . ALA A 1 101 ? 14.039 -15.031 -9.086 1 93.75 101 ALA A O 1
ATOM 759 N N . ASN A 1 102 ? 14.945 -16.672 -10.43 1 93.75 102 ASN A N 1
ATOM 760 C CA . ASN A 1 102 ? 15.711 -15.742 -11.266 1 93.75 102 ASN A CA 1
ATOM 761 C C . ASN A 1 102 ? 14.852 -15.18 -12.398 1 93.75 102 ASN A C 1
ATOM 763 O O . ASN A 1 102 ? 15.219 -15.281 -13.57 1 93.75 102 ASN A O 1
ATOM 767 N N . ILE A 1 103 ? 13.891 -14.438 -12.016 1 97.88 103 ILE A N 1
ATOM 768 C CA . ILE A 1 103 ? 12.883 -14 -12.977 1 97.88 103 ILE A CA 1
ATOM 769 C C . ILE A 1 103 ? 13.469 -12.914 -13.875 1 97.88 103 ILE A C 1
ATOM 771 O O . ILE A 1 103 ? 13.242 -12.914 -15.086 1 97.88 103 ILE A O 1
ATOM 775 N N . VAL A 1 104 ? 14.234 -12.039 -13.352 1 97.44 104 VAL A N 1
ATOM 776 C CA . VAL A 1 104 ? 14.758 -10.922 -14.141 1 97.44 104 VAL A CA 1
ATOM 777 C C . VAL A 1 104 ? 15.703 -11.445 -15.211 1 97.44 104 VAL A C 1
ATOM 779 O O . VAL A 1 104 ? 15.602 -11.062 -16.375 1 97.44 104 VAL A O 1
ATOM 782 N N . SER A 1 105 ? 16.531 -12.352 -14.852 1 96.81 105 SER A N 1
ATOM 783 C CA . SER A 1 105 ? 17.516 -12.898 -15.789 1 96.81 105 SER A CA 1
ATOM 784 C C . SER A 1 105 ? 16.844 -13.758 -16.859 1 96.81 105 SER A C 1
ATOM 786 O O . SER A 1 105 ? 17.328 -13.852 -17.984 1 96.81 105 SER A O 1
ATOM 788 N N . GLU A 1 106 ? 15.711 -14.328 -16.547 1 98.31 106 GLU A N 1
ATOM 789 C CA . GLU A 1 106 ? 15.047 -15.258 -17.469 1 98.31 106 GLU A CA 1
ATOM 790 C C . GLU A 1 106 ? 13.828 -14.617 -18.109 1 98.31 106 GLU A C 1
ATOM 792 O O . GLU A 1 106 ? 13.055 -15.281 -18.797 1 98.31 106 GLU A O 1
ATOM 797 N N . CYS A 1 107 ? 13.641 -13.391 -17.938 1 98.69 107 CYS A N 1
ATOM 798 C CA . CYS A 1 107 ? 12.445 -12.688 -18.375 1 98.69 107 CYS A CA 1
ATOM 799 C C . CYS A 1 107 ? 12.258 -12.789 -19.891 1 98.69 107 CYS A C 1
ATOM 801 O O . CYS A 1 107 ? 13.188 -12.516 -20.641 1 98.69 107 CYS A O 1
ATOM 803 N N . PRO A 1 108 ? 11.039 -13.188 -20.266 1 98.5 108 PRO A N 1
ATOM 804 C CA . PRO A 1 108 ? 10.789 -13.172 -21.703 1 98.5 108 PRO A CA 1
ATOM 805 C C . PRO A 1 108 ? 11.125 -11.828 -22.344 1 98.5 108 PRO A C 1
ATOM 807 O O . PRO A 1 108 ? 10.883 -10.781 -21.75 1 98.5 108 PRO A O 1
ATOM 810 N N . ALA A 1 109 ? 11.539 -11.906 -23.562 1 98.31 109 ALA A N 1
ATOM 811 C CA . ALA A 1 109 ? 12.031 -10.719 -24.266 1 98.31 109 ALA A CA 1
ATOM 812 C C . ALA A 1 109 ? 10.977 -9.617 -24.281 1 98.31 109 ALA A C 1
ATOM 814 O O . ALA A 1 109 ? 11.289 -8.438 -24.094 1 98.31 109 ALA A O 1
ATOM 815 N N . GLU A 1 110 ? 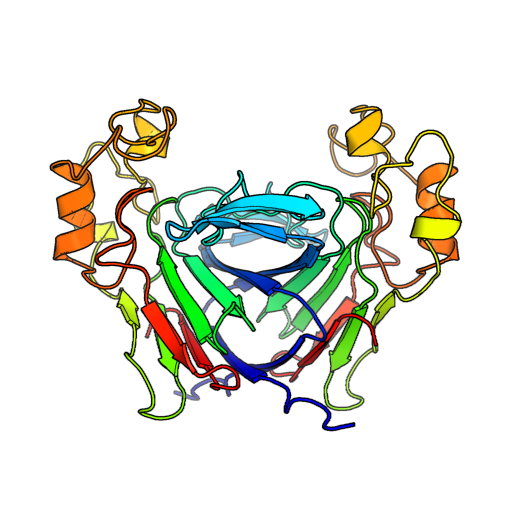9.75 -9.953 -24.469 1 98 110 GLU A N 1
ATOM 816 C CA . GLU A 1 110 ? 8.68 -8.977 -24.656 1 98 110 GLU A CA 1
ATOM 817 C C . GLU A 1 110 ? 8.336 -8.289 -23.328 1 98 110 GLU A C 1
ATOM 819 O O . GLU A 1 110 ? 7.664 -7.254 -23.328 1 98 110 GLU A O 1
ATOM 824 N N . LEU A 1 111 ? 8.883 -8.828 -22.203 1 98.69 111 LEU A N 1
ATOM 825 C CA . LEU A 1 111 ? 8.547 -8.273 -20.906 1 98.69 111 LEU A CA 1
ATOM 826 C C . LEU A 1 111 ? 9.766 -7.637 -20.25 1 98.69 111 LEU A C 1
ATOM 828 O O . LEU A 1 111 ? 9.664 -7.074 -19.156 1 98.69 111 LEU A O 1
ATOM 832 N N . GLN A 1 112 ? 10.883 -7.723 -20.922 1 98.44 112 GLN A N 1
ATOM 833 C CA . GLN A 1 112 ? 12.133 -7.277 -20.328 1 98.44 112 GLN A CA 1
ATOM 834 C C . GLN A 1 112 ? 12.148 -5.762 -20.125 1 98.44 112 GLN A C 1
ATOM 836 O O . GLN A 1 112 ? 11.68 -5.02 -21 1 98.44 112 GLN A O 1
ATOM 841 N N . THR A 1 113 ? 12.578 -5.316 -19.016 1 97.88 113 THR A N 1
ATOM 842 C CA . THR A 1 113 ? 12.875 -3.928 -18.688 1 97.88 113 THR A CA 1
ATOM 843 C C . THR A 1 113 ? 14.047 -3.846 -17.719 1 97.88 113 THR A C 1
ATOM 845 O O . THR A 1 113 ? 14.312 -4.789 -16.969 1 97.88 113 THR A O 1
ATOM 848 N N . PRO A 1 114 ? 14.781 -2.768 -17.703 1 96.38 114 PRO A N 1
ATOM 849 C CA . PRO A 1 114 ? 15.945 -2.674 -16.812 1 96.38 114 PRO A CA 1
ATOM 850 C C . PRO A 1 114 ? 15.586 -2.916 -15.352 1 96.38 114 PRO A C 1
ATOM 852 O O . PRO A 1 114 ? 14.727 -2.229 -14.805 1 96.38 114 PRO A O 1
ATOM 855 N N . GLY A 1 115 ? 16.203 -3.877 -14.758 1 95.44 115 GLY A N 1
ATOM 856 C CA . GLY A 1 115 ? 16.125 -4.125 -13.328 1 95.44 115 GLY A CA 1
ATOM 857 C C . GLY A 1 115 ? 14.883 -4.906 -12.922 1 95.44 115 GLY A C 1
ATOM 858 O O . GLY A 1 115 ? 14.672 -5.18 -11.742 1 95.44 115 GLY A O 1
ATOM 859 N N . GLY A 1 116 ? 14.047 -5.234 -14.008 1 97.62 116 GLY A N 1
ATOM 860 C CA . GLY A 1 116 ? 12.82 -5.941 -13.672 1 97.62 116 GLY A CA 1
ATOM 861 C C . GLY A 1 116 ? 12.242 -6.727 -14.836 1 97.62 116 GLY A C 1
ATOM 862 O O . GLY A 1 116 ? 12.883 -6.863 -15.875 1 97.62 116 GLY A O 1
ATOM 863 N N . CYS A 1 117 ? 11.148 -7.32 -14.547 1 98.75 117 CYS A N 1
ATOM 864 C CA . CYS A 1 117 ? 10.336 -8.016 -15.539 1 98.75 117 CYS A CA 1
ATOM 865 C C . CYS A 1 117 ? 8.891 -7.527 -15.484 1 98.75 117 CYS A C 1
ATOM 867 O O . CYS A 1 117 ? 8.211 -7.68 -14.469 1 98.75 117 CYS A O 1
ATOM 869 N N . ASN A 1 118 ? 8.398 -6.922 -16.562 1 98.44 118 ASN A N 1
ATOM 870 C CA . ASN A 1 118 ? 7.02 -6.449 -16.609 1 98.44 118 ASN A CA 1
ATOM 871 C C . ASN A 1 118 ? 6.031 -7.609 -16.594 1 98.44 118 ASN A C 1
ATOM 873 O O . ASN A 1 118 ? 6.355 -8.719 -17.016 1 98.44 118 ASN A O 1
ATOM 877 N N . ASN A 1 119 ? 4.887 -7.359 -16.016 1 96.19 119 ASN A N 1
ATOM 878 C CA . ASN A 1 119 ? 3.807 -8.312 -16.25 1 96.19 119 ASN A CA 1
ATOM 879 C C . ASN A 1 119 ? 3.148 -8.086 -17.609 1 96.19 119 ASN A C 1
ATOM 881 O O . ASN A 1 119 ? 3.23 -6.996 -18.172 1 96.19 119 ASN A O 1
ATOM 885 N N . PRO A 1 120 ? 2.447 -9.102 -18.078 1 97.5 120 PRO A N 1
ATOM 886 C CA . PRO A 1 120 ? 1.845 -8.992 -19.422 1 97.5 120 PRO A CA 1
ATOM 887 C C . PRO A 1 120 ? 0.789 -7.895 -19.5 1 97.5 120 PRO A C 1
ATOM 889 O O . PRO A 1 120 ? 0.646 -7.246 -20.531 1 97.5 120 PRO A O 1
ATOM 892 N N . CYS A 1 121 ? 0.083 -7.648 -18.5 1 95.56 121 CYS A N 1
A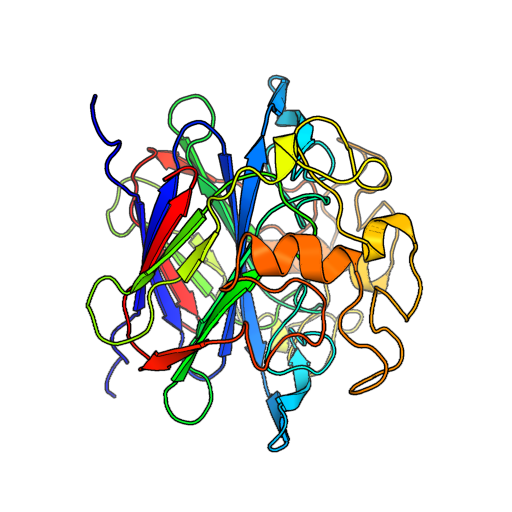TOM 893 C CA . CYS A 1 121 ? -0.952 -6.621 -18.531 1 95.56 121 CYS A CA 1
ATOM 894 C C . CYS A 1 121 ? -0.345 -5.246 -18.766 1 95.56 121 CYS A C 1
ATOM 896 O O . CYS A 1 121 ? -0.91 -4.43 -19.5 1 95.56 121 CYS A O 1
ATOM 898 N N . THR A 1 122 ? 0.753 -4.98 -18.125 1 93.19 122 THR A N 1
ATOM 899 C CA . THR A 1 122 ? 1.441 -3.709 -18.312 1 93.19 122 THR A CA 1
ATOM 900 C C . THR A 1 122 ? 1.841 -3.516 -19.766 1 93.19 122 THR A C 1
ATOM 902 O O . THR A 1 122 ? 1.794 -2.396 -20.281 1 93.19 122 THR A O 1
ATOM 905 N N . VAL A 1 123 ? 2.143 -4.57 -20.438 1 96.88 123 VAL A N 1
ATOM 906 C CA . VAL A 1 123 ? 2.695 -4.504 -21.781 1 96.88 123 VAL A CA 1
ATOM 907 C C . VAL A 1 123 ? 1.562 -4.496 -22.812 1 96.88 123 VAL A C 1
ATOM 909 O O . VAL A 1 123 ? 1.53 -3.65 -23.703 1 96.88 123 VAL A O 1
ATOM 912 N N . TYR A 1 124 ? 0.56 -5.359 -22.609 1 97.69 124 TYR A N 1
ATOM 913 C CA . TYR A 1 124 ? -0.396 -5.59 -23.688 1 97.69 124 TYR A CA 1
ATOM 914 C C . TYR A 1 124 ? -1.725 -4.906 -23.391 1 97.69 124 TYR A C 1
ATOM 916 O O . TYR A 1 124 ? -2.506 -4.629 -24.297 1 97.69 124 TYR A O 1
ATOM 924 N N . LYS A 1 125 ? -2.057 -4.746 -22.188 1 95.81 125 LYS A N 1
ATOM 925 C CA . LYS A 1 125 ? -3.195 -3.955 -21.734 1 95.81 125 LYS A CA 1
ATOM 926 C C . LYS A 1 125 ? -4.508 -4.516 -22.281 1 95.81 125 LYS A C 1
ATOM 928 O O . LYS A 1 125 ? -5.406 -3.76 -22.656 1 95.81 125 LYS A O 1
ATOM 933 N N . THR A 1 126 ? -4.629 -5.836 -22.469 1 97.69 126 THR A N 1
ATOM 934 C CA . THR A 1 126 ? -5.852 -6.484 -22.922 1 97.69 126 THR A CA 1
ATOM 935 C C . THR A 1 126 ? -6.477 -7.312 -21.812 1 97.69 126 THR A C 1
ATOM 937 O O . THR A 1 126 ? -5.801 -7.676 -20.844 1 97.69 126 THR A O 1
ATOM 940 N N . ASN A 1 127 ? -7.719 -7.645 -22.031 1 97.12 127 ASN A N 1
ATOM 941 C CA . ASN A 1 127 ? -8.43 -8.477 -21.062 1 97.12 127 ASN A CA 1
ATOM 942 C C . ASN A 1 127 ? -7.727 -9.812 -20.859 1 97.12 127 ASN A C 1
ATOM 944 O O . ASN A 1 127 ? -7.734 -10.359 -19.75 1 97.12 127 ASN A O 1
ATOM 948 N N . GLN A 1 128 ? -7.168 -10.289 -21.922 1 97.62 128 GLN A N 1
ATOM 949 C CA . GLN A 1 128 ? -6.465 -11.562 -21.844 1 97.62 128 GLN A CA 1
ATOM 950 C C . GLN A 1 128 ? -5.434 -11.547 -20.719 1 97.62 128 GLN A C 1
ATOM 952 O O . GLN A 1 128 ? -5.246 -12.555 -20.031 1 97.62 128 GLN A O 1
ATOM 957 N N . TYR A 1 129 ? -4.832 -10.367 -20.469 1 97.44 129 TYR A N 1
ATOM 958 C CA . TYR A 1 129 ? -3.719 -10.297 -19.531 1 97.44 129 TYR A CA 1
ATOM 959 C C . TYR A 1 129 ? -4.109 -9.516 -18.281 1 97.44 129 TYR A C 1
ATOM 961 O O . TYR A 1 129 ? -3.555 -9.734 -17.203 1 97.44 129 TYR A O 1
ATOM 969 N N . CYS A 1 130 ? -5.172 -8.68 -18.422 1 94.62 130 CYS A N 1
ATOM 970 C CA . CYS A 1 130 ? -5.488 -7.746 -17.344 1 94.62 130 CYS A CA 1
ATOM 971 C C . CYS A 1 130 ? -6.781 -8.141 -16.641 1 94.62 130 CYS A C 1
ATOM 973 O O . CYS A 1 130 ? -7.082 -7.637 -15.555 1 94.62 130 CYS A O 1
ATOM 975 N N . CYS A 1 131 ? -7.539 -8.969 -17.219 1 92.88 131 CYS A N 1
ATOM 976 C CA . CYS A 1 131 ? -8.781 -9.484 -16.656 1 92.88 131 CYS A CA 1
ATOM 977 C C . CYS A 1 131 ? -9.734 -8.344 -16.312 1 92.88 131 CYS A C 1
ATOM 979 O O . CYS A 1 131 ? -10.344 -8.336 -15.234 1 92.88 131 CYS A O 1
ATOM 981 N N . THR A 1 132 ? -9.93 -7.395 -17.188 1 90.44 132 THR A N 1
ATOM 982 C CA . THR A 1 132 ? -10.656 -6.164 -16.891 1 90.44 132 THR A CA 1
ATOM 983 C C . THR A 1 132 ? -12.148 -6.344 -17.125 1 90.44 132 THR A C 1
ATOM 985 O O . THR A 1 132 ? -12.953 -5.488 -16.734 1 90.44 132 THR A O 1
ATOM 988 N N . ASP A 1 133 ? -12.555 -7.523 -17.688 1 91.12 133 ASP A N 1
ATOM 989 C CA . ASP A 1 133 ? -13.953 -7.688 -18.062 1 91.12 133 ASP A CA 1
ATOM 990 C C . ASP A 1 133 ? -14.703 -8.523 -17.031 1 91.12 133 ASP A C 1
ATOM 992 O O . ASP A 1 133 ? -15.719 -9.156 -17.344 1 91.12 133 ASP A O 1
ATOM 996 N N . GLY A 1 134 ? -14.195 -8.633 -15.914 1 83.69 134 GLY A N 1
ATOM 997 C CA . GLY A 1 134 ? -14.898 -9.266 -14.805 1 83.69 134 GLY A CA 1
ATOM 998 C C . GLY A 1 134 ? -14.438 -10.688 -14.539 1 83.69 134 GLY A C 1
ATOM 999 O O . GLY A 1 134 ? -13.586 -11.211 -15.25 1 83.69 134 GLY A O 1
ATOM 1000 N N . PRO A 1 135 ? -15.047 -11.273 -13.461 1 84 135 PRO A N 1
ATOM 1001 C CA . PRO A 1 135 ? -14.648 -12.617 -13.047 1 84 135 PRO A CA 1
ATOM 1002 C C . PRO A 1 135 ? -14.875 -13.656 -14.148 1 84 135 PRO A C 1
ATOM 1004 O O . PRO A 1 135 ? -15.914 -13.648 -14.812 1 84 135 PRO A O 1
ATOM 1007 N N . GLY A 1 136 ? -13.875 -14.492 -14.352 1 89.62 136 GLY A N 1
ATOM 1008 C CA . GLY A 1 136 ? -13.977 -15.617 -15.273 1 89.62 136 GLY A CA 1
ATOM 1009 C C . GLY A 1 136 ? -13.648 -15.242 -16.703 1 89.62 136 GLY A C 1
ATOM 1010 O O . GLY A 1 136 ? -13.688 -16.094 -17.594 1 89.62 136 GLY A O 1
ATOM 1011 N N . THR A 1 137 ? -13.172 -14 -16.906 1 94.19 137 THR A N 1
ATOM 1012 C CA . THR A 1 137 ? -13 -13.547 -18.281 1 94.19 137 THR A CA 1
ATOM 1013 C C . THR A 1 137 ? -11.555 -13.719 -18.734 1 94.19 137 THR A C 1
ATOM 1015 O O . THR A 1 137 ? -11.211 -13.406 -19.875 1 94.19 137 THR A O 1
ATOM 1018 N N . CYS A 1 138 ? -10.742 -14.203 -17.891 1 95.69 138 CYS A N 1
ATOM 1019 C CA . CYS A 1 138 ? -9.344 -14.445 -18.234 1 95.69 138 CYS A CA 1
ATOM 1020 C C . CYS A 1 138 ? -8.82 -15.68 -17.5 1 95.69 138 CYS A C 1
ATOM 1022 O O . CYS A 1 138 ? -9.484 -16.219 -16.625 1 95.69 138 CYS A O 1
ATOM 1024 N N . GLY A 1 139 ? -7.699 -16.125 -17.984 1 96.19 139 GLY A N 1
ATOM 1025 C CA . GLY A 1 139 ? -7.02 -17.297 -17.438 1 96.19 139 GLY A CA 1
ATOM 1026 C C . GLY A 1 139 ? -5.516 -17.266 -17.656 1 96.19 139 GLY A C 1
ATOM 1027 O O . GLY A 1 139 ? -4.973 -16.266 -18.125 1 96.19 139 GLY A O 1
ATOM 1028 N N . PRO A 1 140 ? -4.969 -18.375 -17.234 1 97.88 140 PRO A N 1
ATOM 1029 C CA . PRO A 1 140 ? -3.518 -18.422 -17.453 1 97.88 140 PRO A CA 1
ATOM 1030 C C . PRO A 1 140 ? -3.127 -18.312 -18.922 1 97.88 140 PRO A C 1
ATOM 1032 O O . PRO A 1 140 ? -3.826 -18.844 -19.781 1 97.88 140 PRO A O 1
ATOM 1035 N N . THR A 1 141 ? -2.094 -17.594 -19.172 1 98.44 141 THR A N 1
ATOM 1036 C CA . THR A 1 141 ? -1.441 -17.484 -20.469 1 98.44 141 THR A CA 1
ATOM 1037 C C . THR A 1 141 ? -0.03 -18.062 -20.422 1 98.44 141 THR A C 1
ATOM 1039 O O . THR A 1 141 ? 0.498 -18.328 -19.328 1 98.44 141 THR A O 1
ATOM 1042 N N . PRO A 1 142 ? 0.586 -18.281 -21.578 1 98.38 142 PRO A N 1
ATOM 1043 C CA . PRO A 1 142 ? 1.983 -18.719 -21.547 1 98.38 142 PRO A CA 1
ATOM 1044 C C . PRO A 1 142 ? 2.877 -17.766 -20.75 1 98.38 142 PRO A C 1
ATOM 1046 O O . PRO A 1 142 ? 3.773 -18.203 -20.031 1 98.38 142 PRO A O 1
ATOM 1049 N N . LEU A 1 143 ? 2.609 -16.484 -20.766 1 98.56 143 LEU A N 1
ATOM 1050 C CA . LEU A 1 143 ? 3.438 -15.508 -20.062 1 98.56 143 LEU A CA 1
ATOM 1051 C C . LEU A 1 143 ? 3.178 -15.547 -18.562 1 98.56 143 LEU A C 1
ATOM 1053 O O . LEU A 1 143 ? 4.109 -15.453 -17.766 1 98.56 143 LEU A O 1
ATOM 1057 N N . SER A 1 144 ? 1.889 -15.664 -18.188 1 98.19 144 SER A N 1
ATOM 1058 C CA . SER A 1 144 ? 1.639 -15.805 -16.75 1 98.19 144 SER A CA 1
ATOM 1059 C C . SER A 1 144 ? 2.205 -17.109 -16.219 1 98.19 144 SER A C 1
ATOM 1061 O O . SER A 1 144 ? 2.658 -17.172 -15.078 1 98.19 144 SER A O 1
ATOM 1063 N N . LYS A 1 145 ? 2.209 -18.156 -17.062 1 98.5 145 LYS A N 1
ATOM 1064 C CA . LYS A 1 145 ? 2.77 -19.438 -16.641 1 98.5 145 LYS A CA 1
ATOM 1065 C C . LYS A 1 145 ? 4.273 -19.328 -16.422 1 98.5 145 LYS A C 1
ATOM 1067 O O . LYS A 1 145 ? 4.828 -20 -15.555 1 98.5 145 LYS A O 1
ATOM 1072 N N . PHE A 1 146 ? 4.953 -18.484 -17.203 1 98.69 146 PHE A N 1
ATOM 1073 C CA . PHE A 1 146 ? 6.367 -18.219 -16.953 1 98.69 146 PHE A CA 1
ATOM 1074 C C . PHE A 1 146 ? 6.602 -17.812 -15.508 1 98.69 146 PHE A C 1
ATOM 1076 O O . PHE A 1 146 ? 7.477 -18.359 -14.836 1 98.69 146 PHE A O 1
ATOM 1083 N N . PHE A 1 147 ? 5.785 -16.844 -14.961 1 98.62 147 PHE A N 1
ATOM 1084 C CA . PHE A 1 147 ? 5.914 -16.375 -13.586 1 98.62 147 PHE A CA 1
ATOM 1085 C C . PHE A 1 147 ? 5.508 -17.453 -12.602 1 98.62 147 PHE A C 1
ATOM 1087 O O . PHE A 1 147 ? 6.188 -17.688 -11.602 1 98.62 147 PHE A O 1
ATOM 1094 N N . LYS A 1 148 ? 4.434 -18.203 -12.969 1 98.56 148 LYS A N 1
ATOM 1095 C CA . LYS A 1 148 ? 3.875 -19.188 -12.047 1 98.56 148 LYS A CA 1
ATOM 1096 C C . LYS A 1 148 ? 4.832 -20.359 -11.852 1 98.56 148 LYS A C 1
ATOM 1098 O O . LYS A 1 148 ? 4.996 -20.844 -10.734 1 98.56 148 LYS A O 1
ATOM 1103 N N . ASP A 1 149 ? 5.461 -20.766 -12.891 1 98.5 149 ASP A N 1
ATOM 1104 C CA . ASP A 1 149 ? 6.402 -21.875 -12.812 1 98.5 149 ASP A CA 1
ATOM 1105 C C . ASP A 1 149 ? 7.586 -21.531 -11.906 1 98.5 149 ASP A C 1
ATOM 1107 O O . ASP A 1 149 ? 8.125 -22.406 -11.234 1 98.5 149 ASP A O 1
ATOM 1111 N N . ARG A 1 150 ? 7.93 -20.344 -11.898 1 98.25 150 ARG A N 1
ATOM 1112 C CA . ARG A 1 150 ? 9.109 -19.891 -11.164 1 98.25 150 ARG A CA 1
ATOM 1113 C C . ARG A 1 150 ? 8.75 -19.469 -9.75 1 98.25 150 ARG A C 1
ATOM 1115 O O . ARG A 1 150 ? 9.555 -19.609 -8.828 1 98.25 150 ARG A O 1
ATOM 1122 N N . CYS A 1 151 ? 7.516 -19 -9.586 1 98.5 151 CYS A N 1
ATOM 1123 C CA . CYS A 1 151 ? 6.98 -18.609 -8.289 1 98.5 151 CYS A CA 1
ATOM 1124 C C . CYS A 1 151 ? 5.574 -19.156 -8.094 1 98.5 151 CYS A C 1
ATOM 1126 O O . CYS A 1 151 ? 4.594 -18.422 -8.172 1 98.5 151 CYS A O 1
ATOM 1128 N N . PRO A 1 152 ? 5.492 -20.344 -7.68 1 98.56 152 PRO A N 1
ATOM 1129 C CA . PRO A 1 152 ? 4.18 -20.984 -7.602 1 98.56 152 PRO A CA 1
ATOM 1130 C C . PRO A 1 152 ? 3.291 -20.375 -6.512 1 98.56 152 PRO A C 1
ATOM 1132 O O . PRO A 1 152 ? 2.068 -20.531 -6.551 1 98.56 152 PRO A O 1
ATOM 1135 N N . ASP A 1 153 ? 3.898 -19.625 -5.562 1 98.31 153 ASP A N 1
ATOM 1136 C CA . ASP A 1 153 ? 3.123 -19.062 -4.461 1 98.31 153 ASP A CA 1
ATOM 1137 C C . ASP A 1 153 ? 2.598 -17.672 -4.816 1 98.31 153 ASP A C 1
ATOM 1139 O O . ASP A 1 153 ? 1.819 -17.094 -4.059 1 98.31 153 ASP A O 1
ATOM 1143 N N . ALA A 1 154 ? 3.02 -17.141 -5.934 1 98 154 ALA A N 1
ATOM 1144 C CA . ALA A 1 154 ? 2.715 -15.75 -6.23 1 98 154 ALA A CA 1
ATOM 1145 C C . ALA A 1 154 ? 1.643 -15.641 -7.309 1 98 154 ALA A C 1
ATOM 1147 O O . ALA A 1 154 ? 1.549 -16.5 -8.188 1 98 154 ALA A O 1
ATOM 1148 N N . TYR A 1 155 ? 0.823 -14.578 -7.176 1 97 155 TYR A N 1
ATOM 1149 C CA . TYR A 1 155 ? -0.056 -14.211 -8.281 1 97 155 TYR A CA 1
ATOM 1150 C C . TYR A 1 155 ? 0.741 -13.992 -9.562 1 97 155 TYR A C 1
ATOM 1152 O O . TYR A 1 155 ? 1.75 -13.289 -9.562 1 97 155 TYR A O 1
ATOM 1160 N N . SER A 1 156 ? 0.218 -14.617 -10.625 1 97.75 156 SER A N 1
ATOM 1161 C CA . SER A 1 156 ? 0.874 -14.438 -11.922 1 97.75 156 SER A CA 1
ATOM 1162 C C . SER A 1 156 ? -0.017 -13.68 -12.898 1 97.75 156 SER A C 1
ATOM 1164 O O . SER A 1 156 ? 0.453 -13.203 -13.93 1 97.75 156 SER A O 1
ATOM 1166 N N . TYR A 1 157 ? -1.275 -13.57 -12.641 1 95.94 157 TYR A N 1
ATOM 1167 C CA . TYR A 1 157 ? -2.289 -12.766 -13.312 1 95.94 157 TYR A CA 1
ATOM 1168 C C . TYR A 1 157 ? -3.449 -12.461 -12.367 1 95.94 157 TYR A C 1
ATOM 1170 O O . TYR A 1 157 ? -3.58 -13.078 -11.312 1 95.94 157 TYR A O 1
ATOM 1178 N N . PRO A 1 158 ? -4.375 -11.469 -12.641 1 92.06 158 PRO A N 1
ATOM 1179 C CA . PRO A 1 158 ? -5.312 -10.93 -11.648 1 92.06 158 PRO A CA 1
ATOM 1180 C C . PRO A 1 158 ? -6.301 -11.984 -11.148 1 92.06 158 PRO A C 1
ATOM 1182 O O . PRO A 1 158 ? -6.777 -11.898 -10.008 1 92.06 158 PRO A O 1
ATOM 1185 N N . GLN A 1 159 ? -6.676 -13.062 -11.828 1 91.81 159 GLN A N 1
ATOM 1186 C CA . GLN A 1 159 ? -7.676 -14.023 -11.383 1 91.81 159 GLN A CA 1
ATOM 1187 C C . GLN A 1 159 ? -7.031 -15.359 -11.031 1 91.81 159 GLN A C 1
ATOM 1189 O O . GLN A 1 159 ? -7.625 -16.422 -11.242 1 91.81 159 GLN A O 1
ATOM 1194 N N . ASP A 1 160 ? -5.855 -15.273 -10.438 1 95 160 ASP A N 1
ATOM 1195 C CA . ASP A 1 160 ? -5.062 -16.438 -10.078 1 95 160 ASP A CA 1
ATOM 1196 C C . ASP A 1 160 ? -5.309 -16.844 -8.633 1 95 160 ASP A C 1
ATOM 1198 O O . ASP A 1 160 ? -4.441 -17.453 -7.992 1 95 160 ASP A O 1
ATOM 1202 N N . ASP A 1 161 ? -6.41 -16.578 -8.008 1 92.31 161 ASP A N 1
ATOM 1203 C CA . ASP A 1 161 ? -6.715 -16.75 -6.59 1 92.31 161 ASP A CA 1
ATOM 1204 C C . ASP A 1 161 ? -6.547 -18.219 -6.168 1 92.31 161 ASP A C 1
ATOM 1206 O O . ASP A 1 161 ? -5.957 -18.5 -5.125 1 92.31 161 ASP A O 1
ATOM 1210 N N . PRO A 1 162 ? -6.992 -19.156 -6.977 1 93.69 162 PRO A N 1
ATOM 1211 C CA . PRO A 1 162 ? -6.992 -20.531 -6.496 1 93.69 162 PRO A CA 1
ATOM 1212 C C . PRO A 1 162 ? -5.598 -21.031 -6.141 1 93.69 162 PRO A C 1
ATOM 1214 O O . PRO A 1 162 ? -5.453 -21.922 -5.301 1 93.69 162 PRO A O 1
ATOM 1217 N N . THR A 1 163 ? -4.57 -20.375 -6.703 1 97.06 163 THR A N 1
ATOM 1218 C CA . THR A 1 163 ? -3.234 -20.906 -6.457 1 97.06 163 THR A CA 1
ATOM 1219 C C . THR A 1 163 ? -2.357 -19.859 -5.766 1 97.06 163 THR A C 1
ATOM 1221 O O . THR A 1 163 ? -1.157 -20.078 -5.582 1 97.06 163 THR A O 1
ATOM 1224 N N . SER A 1 164 ? -2.943 -18.734 -5.391 1 96.94 164 SER A N 1
ATOM 1225 C CA . SER A 1 164 ? -2.023 -17.641 -5.051 1 96.94 164 SER A CA 1
ATOM 1226 C C . SER A 1 164 ? -2.506 -16.875 -3.826 1 96.94 164 SER A C 1
ATOM 1228 O O . SER A 1 164 ? -1.756 -16.094 -3.248 1 96.94 164 SER A O 1
ATOM 1230 N N . LEU A 1 165 ? -3.764 -17.047 -3.504 1 94.81 165 LEU A N 1
ATOM 1231 C CA . LEU A 1 165 ? -4.301 -16.438 -2.285 1 94.81 165 LEU A CA 1
ATOM 1232 C C . LEU A 1 165 ? -4.305 -17.453 -1.142 1 94.81 165 LEU A C 1
ATOM 1234 O O . LEU A 1 165 ? -4.867 -18.547 -1.271 1 94.81 165 LEU A O 1
ATOM 1238 N N . PHE A 1 166 ? -3.693 -17.047 -0.045 1 96.31 166 PHE A N 1
ATOM 1239 C CA . PHE A 1 166 ? -3.607 -17.969 1.086 1 96.31 166 PHE A CA 1
ATOM 1240 C C . PHE A 1 166 ? -4.191 -17.328 2.344 1 96.31 166 PHE A C 1
ATOM 1242 O O . PHE A 1 166 ? -4.387 -16.125 2.398 1 96.31 166 PHE A O 1
ATOM 1249 N N . THR A 1 167 ? -4.531 -18.234 3.299 1 94.44 167 THR A N 1
ATOM 1250 C CA . THR A 1 167 ? -5.141 -17.75 4.535 1 94.44 167 THR A CA 1
ATOM 1251 C C . THR A 1 167 ? -4.332 -18.203 5.746 1 94.44 167 THR A C 1
ATOM 1253 O O . THR A 1 167 ? -3.695 -19.25 5.719 1 94.44 167 THR A O 1
ATOM 1256 N N . CYS A 1 168 ? -4.273 -17.359 6.715 1 93.62 168 CYS A N 1
ATOM 1257 C CA . CYS A 1 168 ? -3.775 -17.656 8.055 1 93.62 168 CYS A CA 1
ATOM 1258 C C . CYS A 1 168 ? -4.793 -17.25 9.117 1 93.62 168 CYS A C 1
ATOM 1260 O O . CYS A 1 168 ? -5.664 -16.406 8.859 1 93.62 168 CYS A O 1
ATOM 1262 N N . PRO A 1 169 ? -4.742 -17.969 10.32 1 91.5 169 PRO A N 1
ATOM 1263 C CA . PRO A 1 169 ? -5.594 -17.453 11.398 1 91.5 169 PRO A CA 1
ATOM 1264 C C . PRO A 1 169 ? -5.309 -15.984 11.727 1 91.5 169 PRO A C 1
ATOM 1266 O O . PRO A 1 169 ? -4.152 -15.562 11.711 1 91.5 169 PRO A O 1
ATOM 1269 N N . ALA A 1 170 ? -6.422 -15.242 11.945 1 85.25 170 ALA A N 1
ATOM 1270 C CA . ALA A 1 170 ? -6.219 -13.875 12.422 1 85.25 170 ALA A CA 1
ATOM 1271 C C . ALA A 1 170 ? -5.336 -13.852 13.664 1 85.25 170 ALA A C 1
ATOM 1273 O O . ALA A 1 170 ? -5.406 -14.758 14.5 1 85.25 170 ALA A O 1
ATOM 1274 N N . GLY A 1 171 ? -4.512 -12.789 13.781 1 81.81 171 GLY A N 1
ATOM 1275 C CA . GLY A 1 171 ? -3.592 -12.703 14.906 1 81.81 171 GLY A CA 1
ATOM 1276 C C . GLY A 1 171 ? -2.221 -13.273 14.609 1 81.81 171 GLY A C 1
ATOM 1277 O O . GLY A 1 171 ? -1.288 -13.117 15.398 1 81.81 171 GLY A O 1
ATOM 1278 N N . THR A 1 172 ? -2.068 -13.945 13.43 1 87.44 172 THR A N 1
ATOM 1279 C CA . THR A 1 172 ? -0.779 -14.484 13.008 1 87.44 172 THR A CA 1
ATOM 1280 C C . THR A 1 172 ? 0.25 -13.367 12.852 1 87.44 172 THR A C 1
ATOM 1282 O O . THR A 1 172 ? -0.064 -12.297 12.336 1 87.44 172 THR A O 1
ATOM 1285 N N . ASN A 1 173 ? 1.406 -13.672 13.367 1 85.56 173 ASN A N 1
ATOM 1286 C CA . ASN A 1 173 ? 2.531 -12.773 13.125 1 85.56 173 ASN A CA 1
ATOM 1287 C C . ASN A 1 173 ? 3.291 -13.156 11.859 1 85.56 173 ASN A C 1
ATOM 1289 O O . ASN A 1 173 ? 3.461 -14.344 11.57 1 85.56 173 ASN A O 1
ATOM 1293 N N . TYR A 1 174 ? 3.721 -12.094 11.141 1 88.12 174 TYR A N 1
ATOM 1294 C CA . TYR A 1 174 ? 4.332 -12.367 9.844 1 88.12 174 TYR A CA 1
ATOM 1295 C C . TYR A 1 174 ? 5.723 -11.742 9.75 1 88.12 174 TYR A C 1
ATOM 1297 O O . TYR A 1 174 ? 6.02 -10.773 10.445 1 88.12 174 TYR A O 1
ATOM 1305 N N . ALA A 1 175 ? 6.555 -12.375 8.883 1 87.31 175 ALA A N 1
ATOM 1306 C CA . ALA A 1 175 ? 7.828 -11.805 8.453 1 87.31 175 ALA A CA 1
ATOM 1307 C C . ALA A 1 175 ? 7.891 -11.672 6.934 1 87.31 175 ALA A C 1
ATOM 1309 O O . ALA A 1 175 ? 7.551 -12.609 6.211 1 87.31 175 ALA A O 1
ATOM 1310 N N . ILE A 1 176 ? 8.211 -10.453 6.492 1 88.19 176 ILE A N 1
ATOM 1311 C CA . ILE A 1 176 ? 8.508 -10.211 5.086 1 88.19 176 ILE A CA 1
ATOM 1312 C C . ILE A 1 176 ? 10.008 -9.945 4.922 1 88.19 176 ILE A C 1
ATOM 1314 O O . ILE A 1 176 ? 10.562 -9.07 5.586 1 88.19 176 ILE A O 1
ATOM 1318 N N . THR A 1 177 ? 10.641 -10.766 4.055 1 85.62 177 THR A N 1
ATOM 1319 C CA . THR A 1 177 ? 12.062 -10.594 3.783 1 85.62 177 THR A CA 1
ATOM 1320 C C . THR A 1 177 ? 12.305 -10.328 2.301 1 85.62 177 THR A C 1
ATOM 1322 O O . THR A 1 177 ? 11.945 -11.148 1.451 1 85.62 177 THR A O 1
ATOM 1325 N N . PHE A 1 178 ? 12.883 -9.195 2.043 1 85.31 178 PHE A N 1
ATOM 1326 C CA . PHE A 1 178 ? 13.305 -8.883 0.683 1 85.31 178 PHE A CA 1
ATOM 1327 C C . PHE A 1 178 ? 14.711 -9.406 0.422 1 85.31 178 PHE A C 1
ATOM 1329 O O . PHE A 1 178 ? 15.586 -9.297 1.28 1 85.31 178 PHE A O 1
ATOM 1336 N N . CYS A 1 179 ? 14.922 -10.008 -0.804 1 83.25 179 CYS A N 1
ATOM 1337 C CA . CYS A 1 179 ? 16.188 -10.602 -1.21 1 83.25 179 CYS A CA 1
ATOM 1338 C C . CYS A 1 179 ? 16.656 -11.633 -0.192 1 83.25 179 CYS A C 1
ATOM 1340 O O . CYS A 1 179 ? 17.766 -11.531 0.336 1 83.25 179 CYS A O 1
ATOM 1342 N N . PRO A 1 180 ? 15.812 -12.586 0.002 1 79.75 180 PRO A N 1
ATOM 1343 C CA . PRO A 1 180 ? 16.172 -13.617 0.984 1 79.75 180 PRO A CA 1
ATOM 1344 C C . PRO A 1 180 ? 17.359 -14.461 0.552 1 79.75 180 PRO A C 1
ATOM 1346 O O . PRO A 1 180 ? 17.656 -14.547 -0.642 1 79.75 180 PRO A O 1
ATOM 1349 N N . MET B 1 1 ? -13.664 -6.031 27.438 1 18.94 1 MET B N 1
ATOM 1350 C CA . MET B 1 1 ? -13.586 -5.762 26 1 18.94 1 MET B CA 1
ATOM 1351 C C . MET B 1 1 ? -12.242 -6.23 25.438 1 18.94 1 MET B C 1
ATOM 1353 O O . MET B 1 1 ? -11.188 -5.828 25.922 1 18.94 1 MET B O 1
ATOM 1357 N N . ARG B 1 2 ? -12.094 -7.398 25.094 1 24.12 2 ARG B N 1
ATOM 1358 C CA . ARG B 1 2 ? -10.828 -8.039 24.766 1 24.12 2 ARG B CA 1
ATOM 1359 C C . ARG B 1 2 ? -10.156 -7.348 23.578 1 24.12 2 ARG B C 1
ATOM 1361 O O . ARG B 1 2 ? -10.742 -7.234 22.5 1 24.12 2 ARG B O 1
ATOM 1368 N N . LEU B 1 3 ? -9.195 -6.469 23.828 1 30 3 LEU B N 1
ATOM 1369 C CA . LEU B 1 3 ? -8.352 -5.828 22.828 1 30 3 LEU B CA 1
ATOM 1370 C C . LEU B 1 3 ? -7.742 -6.867 21.891 1 30 3 LEU B C 1
ATOM 1372 O O . LEU B 1 3 ? -7.184 -7.867 22.344 1 30 3 LEU B O 1
ATOM 1376 N N . ASP B 1 4 ? -8.391 -7.227 20.922 1 41.31 4 ASP B N 1
ATOM 1377 C CA . ASP B 1 4 ? -7.855 -8.273 20.047 1 41.31 4 ASP B CA 1
ATOM 1378 C C . ASP B 1 4 ? -6.355 -8.094 19.844 1 41.31 4 ASP B C 1
ATOM 1380 O O . ASP B 1 4 ? -5.867 -6.969 19.734 1 41.31 4 ASP B O 1
ATOM 1384 N N . PRO B 1 5 ? -5.566 -9.031 20.469 1 45.03 5 PRO B N 1
ATOM 1385 C CA . PRO B 1 5 ? -4.105 -8.953 20.375 1 45.03 5 PRO B CA 1
ATOM 1386 C C . PRO B 1 5 ? -3.639 -8.5 18.984 1 45.03 5 PRO B C 1
ATOM 1388 O O . PRO B 1 5 ? -4.266 -8.828 17.984 1 45.03 5 PRO B O 1
ATOM 1391 N N . GLY B 1 6 ? -3.137 -7.344 18.906 1 58.5 6 GLY B N 1
ATOM 1392 C CA . GLY B 1 6 ? -2.529 -6.773 17.719 1 58.5 6 GLY B CA 1
ATOM 1393 C C . GLY B 1 6 ? -1.676 -7.766 16.953 1 58.5 6 GLY B C 1
ATOM 1394 O O . GLY B 1 6 ? -1.495 -8.906 17.391 1 58.5 6 GLY B O 1
ATOM 1395 N N . GLN B 1 7 ? -1.65 -7.758 15.703 1 63.5 7 GLN B N 1
ATOM 1396 C CA . GLN B 1 7 ? -0.811 -8.555 14.82 1 63.5 7 GLN B CA 1
ATOM 1397 C C . GLN B 1 7 ? 0.495 -7.836 14.492 1 63.5 7 GLN B C 1
ATOM 1399 O O . GLN B 1 7 ? 0.509 -6.617 14.32 1 63.5 7 GLN B O 1
ATOM 1404 N N . SER B 1 8 ? 1.576 -8.633 14.727 1 65.94 8 SER B N 1
ATOM 1405 C CA . SER B 1 8 ? 2.879 -8.031 14.469 1 65.94 8 SER B CA 1
ATOM 1406 C C . SER B 1 8 ? 3.436 -8.484 13.117 1 65.94 8 SER B C 1
ATOM 1408 O O . SER B 1 8 ? 3.232 -9.625 12.711 1 65.94 8 SER B O 1
ATOM 1410 N N . TRP B 1 9 ? 3.982 -7.473 12.445 1 66.81 9 TRP B N 1
ATOM 1411 C CA . TRP B 1 9 ? 4.66 -7.73 11.18 1 66.81 9 TRP B CA 1
ATOM 1412 C C . TRP B 1 9 ? 6.133 -7.344 11.258 1 66.81 9 TRP B C 1
ATOM 1414 O O . TRP B 1 9 ? 6.469 -6.262 11.75 1 66.81 9 TRP B O 1
ATOM 1424 N N . THR B 1 10 ? 6.949 -8.375 11.016 1 70.12 10 THR B N 1
ATOM 1425 C CA . THR B 1 10 ? 8.367 -8.055 10.859 1 70.12 10 THR B CA 1
ATOM 1426 C C . THR B 1 10 ? 8.727 -7.91 9.383 1 70.12 10 THR B C 1
ATOM 1428 O O . THR B 1 10 ? 8.414 -8.781 8.578 1 70.12 10 THR B O 1
ATOM 1431 N N . VAL B 1 11 ? 9.203 -6.809 9.062 1 68.12 11 VAL B N 1
ATOM 1432 C CA . VAL B 1 11 ? 9.68 -6.551 7.707 1 68.12 11 VAL B CA 1
ATOM 1433 C C . VAL B 1 11 ? 11.203 -6.465 7.703 1 68.12 11 VAL B C 1
ATOM 1435 O O . VAL B 1 11 ? 11.781 -5.602 8.367 1 68.12 11 VAL B O 1
ATOM 1438 N N . ASN B 1 12 ? 11.812 -7.473 7.082 1 65.56 12 ASN B N 1
ATOM 1439 C CA . ASN B 1 12 ? 13.258 -7.465 6.871 1 65.56 12 ASN B CA 1
ATOM 1440 C C . ASN B 1 12 ? 13.617 -6.992 5.465 1 65.56 12 ASN B C 1
ATOM 1442 O O . ASN B 1 12 ? 13.211 -7.605 4.477 1 65.56 12 ASN B O 1
ATOM 1446 N N . VAL B 1 13 ? 14.164 -5.801 5.488 1 58.72 13 VAL B N 1
ATOM 1447 C CA . VAL B 1 13 ? 14.461 -5.188 4.195 1 58.72 13 VAL B CA 1
ATOM 1448 C C . VAL B 1 13 ? 15.961 -5.234 3.928 1 58.72 13 VAL B C 1
ATOM 1450 O O . VAL B 1 13 ? 16.766 -4.93 4.809 1 58.72 13 VAL B O 1
ATOM 1453 N N . ASN B 1 14 ? 16.609 -6.059 3.02 1 58.19 14 ASN B N 1
ATOM 1454 C CA . ASN B 1 14 ? 18.016 -5.945 2.625 1 58.19 14 ASN B CA 1
ATOM 1455 C C . ASN B 1 14 ? 18.219 -4.828 1.608 1 58.19 14 ASN B C 1
ATOM 1457 O O . ASN B 1 14 ? 17.25 -4.27 1.087 1 58.19 14 ASN B O 1
ATOM 1461 N N . PRO B 1 15 ? 19.516 -4.73 0.793 1 55.72 15 PRO B N 1
ATOM 1462 C CA . PRO B 1 15 ? 19.922 -3.344 0.551 1 55.72 15 PRO B CA 1
ATOM 1463 C C . PRO B 1 15 ? 18.969 -2.605 -0.388 1 55.72 15 PRO B C 1
ATOM 1465 O O . PRO B 1 15 ? 18.469 -3.191 -1.349 1 55.72 15 PRO B O 1
ATOM 1468 N N . GLY B 1 16 ? 18.094 -1.532 -0.022 1 63.19 16 GLY B N 1
ATOM 1469 C CA . GLY B 1 16 ? 17.188 -0.589 -0.654 1 63.19 16 GLY B CA 1
ATOM 1470 C C . GLY B 1 16 ? 16.094 -0.1 0.276 1 63.19 16 GLY B C 1
ATOM 1471 O O . GLY B 1 16 ? 16.25 -0.137 1.499 1 63.19 16 GLY B O 1
ATOM 1472 N N . THR B 1 17 ? 15.148 0.65 -0.459 1 73.69 17 THR B N 1
ATOM 1473 C CA . THR B 1 17 ? 14.07 1.178 0.37 1 73.69 17 THR B CA 1
ATOM 1474 C C . THR B 1 17 ? 12.789 0.375 0.165 1 73.69 17 THR B C 1
ATOM 1476 O O . THR B 1 17 ? 12.57 -0.196 -0.906 1 73.69 17 THR B O 1
ATOM 1479 N N . THR B 1 18 ? 12.125 0.091 1.239 1 83.69 18 THR B N 1
ATOM 1480 C CA . THR B 1 18 ? 10.844 -0.595 1.266 1 83.69 18 THR B CA 1
ATOM 1481 C C . THR B 1 18 ? 9.719 0.378 1.612 1 83.69 18 THR B C 1
ATOM 1483 O O . THR B 1 18 ? 9.836 1.158 2.559 1 83.69 18 THR B O 1
ATOM 1486 N N . GLN B 1 19 ? 8.75 0.261 0.701 1 90.25 19 GLN B N 1
ATOM 1487 C CA . GLN B 1 19 ? 7.605 1.143 0.911 1 90.25 19 GLN B CA 1
ATOM 1488 C C . GLN B 1 19 ? 6.355 0.345 1.272 1 90.25 19 GLN B C 1
ATOM 1490 O O . GLN B 1 19 ? 6.223 -0.817 0.885 1 90.25 19 GLN B O 1
ATOM 1495 N N . ALA B 1 20 ? 5.531 0.963 2.088 1 90.62 20 ALA B N 1
ATOM 1496 C CA . ALA B 1 20 ? 4.242 0.356 2.402 1 90.62 20 ALA B CA 1
ATOM 1497 C C . ALA B 1 20 ? 3.133 1.404 2.424 1 90.62 20 ALA B C 1
ATOM 1499 O O . ALA B 1 20 ? 3.359 2.549 2.824 1 90.62 20 ALA B O 1
ATOM 1500 N N . ARG B 1 21 ? 2.041 0.976 2 1 92.25 21 ARG B N 1
ATOM 1501 C CA . ARG B 1 21 ? 0.769 1.671 2.172 1 92.25 21 ARG B CA 1
ATOM 1502 C C . ARG B 1 21 ? -0.267 0.765 2.828 1 92.25 21 ARG B C 1
ATOM 1504 O O . ARG B 1 21 ? -0.491 -0.36 2.377 1 92.25 21 ARG B O 1
ATOM 1511 N N . ILE B 1 22 ? -0.833 1.271 3.893 1 90.75 22 ILE B N 1
ATOM 1512 C CA . ILE B 1 22 ? -1.782 0.501 4.688 1 90.75 22 ILE B CA 1
ATOM 1513 C C . ILE B 1 22 ? -3.062 1.309 4.887 1 90.75 22 ILE B C 1
ATOM 1515 O O . ILE B 1 22 ? -3.012 2.496 5.215 1 90.75 22 ILE B O 1
ATOM 1519 N N . TRP B 1 23 ? -4.199 0.686 4.625 1 92.12 23 TRP B N 1
ATOM 1520 C CA . TRP B 1 23 ? -5.461 1.398 4.773 1 92.12 23 TRP B CA 1
ATOM 1521 C C . TRP B 1 23 ? -6.566 0.457 5.246 1 92.12 23 TRP B C 1
ATOM 1523 O O . TRP B 1 23 ? -6.445 -0.764 5.117 1 92.12 23 TRP B O 1
ATOM 1533 N N . GLY B 1 24 ? -7.621 1.038 5.875 1 90.06 24 GLY B N 1
ATOM 1534 C CA . GLY B 1 24 ? -8.797 0.284 6.277 1 90.06 24 GLY B CA 1
ATOM 1535 C C . GLY B 1 24 ? -9.984 0.491 5.352 1 90.06 24 GLY B C 1
ATOM 1536 O O . GLY B 1 24 ? -10.156 1.576 4.793 1 90.06 24 GLY B O 1
ATOM 1537 N N . ARG B 1 25 ? -10.766 -0.536 5.207 1 90.81 25 ARG B N 1
ATOM 1538 C CA . ARG B 1 25 ? -12.023 -0.472 4.465 1 90.81 25 ARG B CA 1
ATOM 1539 C C . ARG B 1 25 ? -13.219 -0.506 5.41 1 90.81 25 ARG B C 1
ATOM 1541 O O . ARG B 1 25 ? -13.172 -1.155 6.457 1 90.81 25 ARG B O 1
ATOM 1548 N N . THR B 1 26 ? -14.242 0.211 5.012 1 90.5 26 THR B N 1
ATOM 1549 C CA . THR B 1 26 ? -15.383 0.264 5.922 1 90.5 26 THR B CA 1
ATOM 1550 C C . THR B 1 26 ? -16.656 -0.174 5.211 1 90.5 26 THR B C 1
ATOM 1552 O O . THR B 1 26 ? -16.797 0 3.996 1 90.5 26 THR B O 1
ATOM 1555 N N . ASN B 1 27 ? -17.547 -0.753 6.004 1 90.62 27 ASN B N 1
ATOM 1556 C CA . ASN B 1 27 ? -18.891 -1.137 5.57 1 90.62 27 ASN B CA 1
ATOM 1557 C C . ASN B 1 27 ? -18.844 -1.978 4.297 1 90.62 27 ASN B C 1
ATOM 1559 O O . ASN B 1 27 ? -19.469 -1.633 3.297 1 90.62 27 ASN B O 1
ATOM 1563 N N . CYS B 1 28 ? -18.234 -3.066 4.41 1 89.38 28 CYS B N 1
ATOM 1564 C CA . CYS B 1 28 ? -18.047 -3.975 3.287 1 89.38 28 CYS B CA 1
ATOM 1565 C C . CYS B 1 28 ? -19.141 -5.039 3.256 1 89.38 28 CYS B C 1
ATOM 1567 O O . CYS B 1 28 ? -19.625 -5.469 4.305 1 89.38 28 CYS B O 1
ATOM 1569 N N . ASN B 1 29 ? -19.531 -5.348 2.043 1 89.19 29 ASN B N 1
ATOM 1570 C CA . ASN B 1 29 ? -20.453 -6.449 1.769 1 89.19 29 ASN B CA 1
ATOM 1571 C C . ASN B 1 29 ? -19.969 -7.297 0.595 1 89.19 29 ASN B C 1
ATOM 1573 O O . ASN B 1 29 ? -19.938 -6.828 -0.543 1 89.19 29 ASN B O 1
ATOM 1577 N N . PHE B 1 30 ? -19.609 -8.586 0.936 1 87.06 30 PHE B N 1
ATOM 1578 C CA . PHE B 1 30 ? -19.094 -9.484 -0.086 1 87.06 30 PHE B CA 1
ATOM 1579 C C . PHE B 1 30 ? -19.922 -10.758 -0.17 1 87.06 30 PHE B C 1
ATOM 1581 O O . PHE B 1 30 ? -20.453 -11.234 0.841 1 87.06 30 PHE B O 1
ATOM 1588 N N . ASP B 1 31 ? -20.078 -11.281 -1.363 1 90.19 31 ASP B N 1
ATOM 1589 C CA . ASP B 1 31 ? -20.672 -12.602 -1.507 1 90.19 31 ASP B CA 1
ATOM 1590 C C . ASP B 1 31 ? -19.672 -13.711 -1.202 1 90.19 31 ASP B C 1
ATOM 1592 O O . ASP B 1 31 ? -18.547 -13.43 -0.769 1 90.19 31 ASP B O 1
ATOM 1596 N N . ALA B 1 32 ? -20.141 -14.945 -1.375 1 84.56 32 ALA B N 1
ATOM 1597 C CA . ALA B 1 32 ? -19.328 -16.094 -0.999 1 84.56 32 ALA B CA 1
ATOM 1598 C C . ALA B 1 32 ? -18.078 -16.188 -1.861 1 84.56 32 ALA B C 1
ATOM 1600 O O . ALA B 1 32 ? -17.078 -16.781 -1.456 1 84.56 32 ALA B O 1
ATOM 1601 N N . ASN B 1 33 ? -18.141 -15.562 -3.027 1 81.62 33 ASN B N 1
ATOM 1602 C CA . ASN B 1 33 ? -17 -15.609 -3.941 1 81.62 33 ASN B CA 1
ATOM 1603 C C . ASN B 1 33 ? -16.078 -14.414 -3.748 1 81.62 33 ASN B C 1
ATOM 1605 O O . ASN B 1 33 ? -15.125 -14.234 -4.508 1 81.62 33 ASN B O 1
ATOM 1609 N N . GLY B 1 34 ? -16.375 -13.516 -2.785 1 83.5 34 GLY B N 1
ATOM 1610 C CA . GLY B 1 34 ? -15.531 -12.375 -2.494 1 83.5 34 GLY B CA 1
ATOM 1611 C C . GLY B 1 34 ? -15.844 -11.164 -3.359 1 83.5 34 GLY B C 1
ATOM 1612 O O . GLY B 1 34 ? -15.102 -10.18 -3.35 1 83.5 34 GLY B O 1
ATOM 1613 N N . ASN B 1 35 ? -16.844 -11.281 -4.148 1 85.38 35 ASN B N 1
ATOM 1614 C CA . ASN B 1 35 ? -17.297 -10.125 -4.922 1 85.38 35 ASN B CA 1
ATOM 1615 C C . ASN B 1 35 ? -18.219 -9.227 -4.105 1 85.38 35 ASN B C 1
ATOM 1617 O O . ASN B 1 35 ? -19.047 -9.719 -3.332 1 85.38 35 ASN B O 1
ATOM 1621 N N . GLY B 1 36 ? -18 -7.988 -4.137 1 89.75 36 GLY B N 1
ATOM 1622 C CA . GLY B 1 36 ? -18.797 -7.035 -3.389 1 89.75 36 GLY B CA 1
ATOM 1623 C C . GLY B 1 36 ? -18.234 -5.625 -3.416 1 89.75 36 GLY B C 1
ATOM 1624 O O . GLY B 1 36 ? -17.766 -5.16 -4.457 1 89.75 36 GLY B O 1
ATOM 1625 N N . GLN B 1 37 ? -18.469 -4.949 -2.34 1 91.75 37 GLN B N 1
ATOM 1626 C CA . GLN B 1 37 ? -18 -3.566 -2.277 1 91.75 37 GLN B CA 1
ATOM 1627 C C . GLN B 1 37 ? -17.875 -3.092 -0.832 1 91.75 37 GLN B C 1
ATOM 1629 O O . GLN B 1 37 ? -18.562 -3.6 0.056 1 91.75 37 GLN B O 1
ATOM 1634 N N . CYS B 1 38 ? -16.984 -2.244 -0.594 1 91.94 38 CYS B N 1
ATOM 1635 C CA . CYS B 1 38 ? -16.906 -1.461 0.633 1 91.94 38 CYS B CA 1
ATOM 1636 C C . CYS B 1 38 ? -17.328 -0.018 0.391 1 91.94 38 CYS B C 1
ATOM 1638 O O . CYS B 1 38 ? -17.125 0.518 -0.7 1 91.94 38 CYS B O 1
ATOM 1640 N N . GLN B 1 39 ? -17.906 0.569 1.403 1 94.12 39 GLN B N 1
ATOM 1641 C CA . GLN B 1 39 ? -18.328 1.962 1.301 1 94.12 39 GLN B CA 1
ATOM 1642 C C . GLN B 1 39 ? -17.141 2.889 1.125 1 94.12 39 GLN B C 1
ATOM 1644 O O . GLN B 1 39 ? -17.188 3.85 0.353 1 94.12 39 GLN B O 1
ATOM 1649 N N . THR B 1 40 ? -16.062 2.705 1.862 1 94 40 THR B N 1
ATOM 1650 C CA . THR B 1 40 ? -14.828 3.463 1.687 1 94 40 THR B CA 1
ATOM 1651 C C . THR B 1 40 ? -13.625 2.525 1.614 1 94 40 THR B C 1
ATOM 1653 O O . THR B 1 40 ? -13.672 1.406 2.129 1 94 40 THR B O 1
ATOM 1656 N N . GLY B 1 41 ? -12.578 3.012 0.972 1 93.38 41 GLY B N 1
ATOM 1657 C CA . GLY B 1 41 ? -11.367 2.209 0.829 1 93.38 41 GLY B CA 1
ATOM 1658 C C . GLY B 1 41 ? -11.578 0.972 -0.023 1 93.38 41 GLY B C 1
ATOM 1659 O O . GLY B 1 41 ? -10.828 -0.002 0.097 1 93.38 41 GLY B O 1
ATOM 1660 N N . ASP B 1 42 ? -12.594 1.007 -0.866 1 92.75 42 ASP B N 1
ATOM 1661 C CA . ASP B 1 42 ? -12.953 -0.149 -1.684 1 92.75 42 ASP B CA 1
ATOM 1662 C C . ASP B 1 42 ? -11.828 -0.5 -2.656 1 92.75 42 ASP B C 1
ATOM 1664 O O . ASP B 1 42 ? -11.07 0.376 -3.084 1 92.75 42 ASP B O 1
ATOM 1668 N N . CYS B 1 43 ? -11.75 -1.762 -2.916 1 89.69 43 CYS B N 1
ATOM 1669 C CA . CYS B 1 43 ? -10.742 -2.227 -3.859 1 89.69 43 CYS B CA 1
ATOM 1670 C C . CYS B 1 43 ? -11.383 -2.957 -5.031 1 89.69 43 CYS B C 1
ATOM 1672 O O . CYS B 1 43 ? -11.242 -4.172 -5.168 1 89.69 43 CYS B O 1
ATOM 1674 N N . ASN B 1 44 ? -11.961 -2.211 -5.848 1 84.44 44 ASN B N 1
ATOM 1675 C CA . ASN B 1 44 ? -12.586 -2.666 -7.082 1 84.44 44 ASN B CA 1
ATOM 1676 C C . ASN B 1 44 ? -13.633 -3.746 -6.816 1 84.44 44 ASN B C 1
ATOM 1678 O O . ASN B 1 44 ? -13.773 -4.688 -7.602 1 84.44 44 ASN B O 1
ATOM 1682 N N . GLY B 1 45 ? -14.172 -3.68 -5.672 1 86.88 45 GLY B N 1
ATOM 1683 C CA . GLY B 1 45 ? -15.266 -4.574 -5.352 1 86.88 45 GLY B CA 1
ATOM 1684 C C . GLY B 1 45 ? -14.812 -5.973 -4.977 1 86.88 45 GLY B C 1
ATOM 1685 O O . GLY B 1 45 ? -15.602 -6.918 -5.008 1 86.88 45 GLY B O 1
ATOM 1686 N N . LEU B 1 46 ? -13.57 -6.121 -4.656 1 84.75 46 LEU B N 1
ATOM 1687 C CA . LEU B 1 46 ? -13.031 -7.441 -4.363 1 84.75 46 LEU B CA 1
ATOM 1688 C C . LEU B 1 46 ? -12.586 -7.543 -2.91 1 84.75 46 LEU B C 1
ATOM 1690 O O . LEU B 1 46 ? -11.953 -6.621 -2.385 1 84.75 46 LEU B O 1
ATOM 1694 N N . LEU B 1 47 ? -13.008 -8.617 -2.334 1 82.69 47 LEU B N 1
ATOM 1695 C CA . LEU B 1 47 ? -12.5 -8.898 -0.996 1 82.69 47 LEU B CA 1
ATOM 1696 C C . LEU B 1 47 ? -10.977 -8.961 -0.99 1 82.69 47 LEU B C 1
ATOM 1698 O O . LEU B 1 47 ? -10.328 -8.32 -0.157 1 82.69 47 LEU B O 1
ATOM 1702 N N . GLN B 1 48 ? -10.531 -9.75 -1.923 1 78.5 48 GLN B N 1
ATOM 1703 C CA . GLN B 1 48 ? -9.086 -9.773 -2.105 1 78.5 48 GLN B CA 1
ATOM 1704 C C . GLN B 1 48 ? -8.625 -8.625 -2.996 1 78.5 48 GLN B C 1
ATOM 1706 O O . GLN B 1 48 ? -8.742 -8.695 -4.223 1 78.5 48 GLN B O 1
ATOM 1711 N N . CYS B 1 49 ? -8.016 -7.672 -2.365 1 80.25 49 CYS B N 1
ATOM 1712 C CA . CYS B 1 49 ? -7.641 -6.434 -3.041 1 80.25 49 CYS B CA 1
ATOM 1713 C C . CYS B 1 49 ? -6.461 -6.664 -3.982 1 80.25 49 CYS B C 1
ATOM 1715 O O . CYS B 1 49 ? -5.418 -7.164 -3.564 1 80.25 49 CYS B O 1
ATOM 1717 N N . GLN B 1 50 ? -6.602 -6.523 -5.242 1 74.06 50 GLN B N 1
ATOM 1718 C CA . GLN B 1 50 ? -5.516 -6.566 -6.219 1 74.06 50 GLN B CA 1
ATOM 1719 C C . GLN B 1 50 ? -5.141 -5.164 -6.684 1 74.06 50 GLN B C 1
ATOM 1721 O O . GLN B 1 50 ? -5.09 -4.895 -7.883 1 74.06 50 GLN B O 1
ATOM 1726 N N . GLY B 1 51 ? -4.93 -4.203 -5.883 1 78.38 51 GLY B N 1
ATOM 1727 C CA . GLY B 1 51 ? -4.617 -2.807 -6.145 1 78.38 51 GLY B CA 1
ATOM 1728 C C . GLY B 1 51 ? -4.562 -1.961 -4.883 1 78.38 51 GLY B C 1
ATOM 1729 O O . GLY B 1 51 ? -3.951 -2.357 -3.891 1 78.38 51 GLY B O 1
ATOM 1730 N N . TYR B 1 52 ? -5.137 -0.781 -5.102 1 84.12 52 TYR B N 1
ATOM 1731 C CA . TYR B 1 52 ? -5.152 0.159 -3.986 1 84.12 52 TYR B CA 1
ATOM 1732 C C . TYR B 1 52 ? -6.578 0.521 -3.598 1 84.12 52 TYR B C 1
ATOM 1734 O O . TYR B 1 52 ? -7.5 0.389 -4.406 1 84.12 52 TYR B O 1
ATOM 1742 N N . GLY B 1 53 ? -6.648 0.956 -2.377 1 89.5 53 GLY B N 1
ATOM 1743 C CA . GLY B 1 53 ? -7.965 1.366 -1.917 1 89.5 53 GLY B CA 1
ATOM 1744 C C . GLY B 1 53 ? -8.477 2.619 -2.604 1 89.5 53 GLY B C 1
ATOM 1745 O O . GLY B 1 53 ? -7.723 3.578 -2.793 1 89.5 53 GLY B O 1
ATOM 1746 N N . LYS B 1 54 ? -9.703 2.594 -2.984 1 92.12 54 LYS B N 1
ATOM 1747 C CA . LYS B 1 54 ? -10.359 3.77 -3.551 1 92.12 54 LYS B CA 1
ATOM 1748 C C . LYS B 1 54 ? -10.578 4.844 -2.488 1 92.12 54 LYS B C 1
ATOM 1750 O O . LYS B 1 54 ? -10.977 4.535 -1.362 1 92.12 54 LYS B O 1
ATOM 1755 N N . ALA B 1 55 ? -10.289 6.059 -2.832 1 93.31 55 ALA B N 1
ATOM 1756 C CA . ALA B 1 55 ? -10.586 7.184 -1.947 1 93.31 55 ALA B CA 1
ATOM 1757 C C . ALA B 1 55 ? -12.078 7.277 -1.652 1 93.31 55 ALA B C 1
ATOM 1759 O O . ALA B 1 55 ? -12.906 6.949 -2.506 1 93.31 55 ALA B O 1
ATOM 1760 N N . PRO B 1 56 ? -12.469 7.734 -0.5 1 96.81 56 PRO B N 1
ATOM 1761 C CA . PRO B 1 56 ? -11.562 8.25 0.526 1 96.81 56 PRO B CA 1
ATOM 1762 C C . PRO B 1 56 ? -11 7.156 1.428 1 96.81 56 PRO B C 1
ATOM 1764 O O . PRO B 1 56 ? -11.711 6.203 1.762 1 96.81 56 PRO B O 1
ATOM 1767 N N . ASN B 1 57 ? -9.781 7.199 1.828 1 94.44 57 ASN B N 1
ATOM 1768 C CA . ASN B 1 57 ? -9.188 6.359 2.865 1 94.44 57 ASN B CA 1
ATOM 1769 C C . ASN B 1 57 ? -7.98 7.031 3.512 1 94.44 57 ASN B C 1
ATOM 1771 O O . ASN B 1 57 ? -7.223 7.73 2.84 1 94.44 57 ASN B O 1
ATOM 1775 N N . THR B 1 58 ? -7.895 6.895 4.797 1 95.44 58 THR B N 1
ATOM 1776 C CA . THR B 1 58 ? -6.738 7.32 5.574 1 95.44 58 THR B CA 1
ATOM 1777 C C . THR B 1 58 ? -5.594 6.316 5.438 1 95.44 58 THR B C 1
ATOM 1779 O O . THR B 1 58 ? -5.805 5.105 5.559 1 95.44 58 THR B O 1
ATOM 1782 N N . LEU B 1 59 ? -4.383 6.848 5.227 1 95 59 LEU B N 1
ATOM 1783 C CA . LEU B 1 59 ? -3.27 5.957 4.934 1 95 59 LEU B CA 1
ATOM 1784 C C . LEU B 1 59 ? -2.211 6.027 6.027 1 95 59 LEU B C 1
ATOM 1786 O O . LEU B 1 59 ? -1.909 7.109 6.535 1 95 59 LEU B O 1
ATOM 1790 N N . ALA B 1 60 ? -1.702 4.867 6.402 1 93.19 60 ALA B N 1
ATOM 1791 C CA . ALA B 1 60 ? -0.37 4.781 6.996 1 93.19 60 ALA B CA 1
ATOM 1792 C C . ALA B 1 60 ? 0.677 4.422 5.945 1 93.19 60 ALA B C 1
ATOM 1794 O O . ALA B 1 60 ? 0.49 3.484 5.168 1 93.19 60 ALA B O 1
ATOM 1795 N N . GLU B 1 61 ? 1.733 5.199 5.938 1 93.06 61 GLU B N 1
ATOM 1796 C CA . GLU B 1 61 ? 2.777 4.957 4.945 1 93.06 61 GLU B CA 1
ATOM 1797 C C . GLU B 1 61 ? 4.16 4.941 5.59 1 93.06 61 GLU B C 1
ATOM 1799 O O . GLU B 1 61 ? 4.426 5.707 6.52 1 93.06 61 GLU B O 1
ATOM 1804 N N . PHE B 1 62 ? 4.984 4.137 5.043 1 89.81 62 PHE B N 1
ATOM 1805 C CA . PHE B 1 62 ? 6.367 4.199 5.508 1 89.81 62 PHE B CA 1
ATOM 1806 C C . PHE B 1 62 ? 7.332 3.859 4.383 1 89.81 62 PHE B C 1
ATOM 1808 O O . PHE B 1 62 ? 6.945 3.232 3.393 1 89.81 62 PHE B O 1
ATOM 1815 N N . ALA B 1 63 ? 8.445 4.352 4.488 1 88.5 63 ALA B N 1
ATOM 1816 C CA . ALA B 1 63 ? 9.648 3.979 3.742 1 88.5 63 ALA B CA 1
ATOM 1817 C C . ALA B 1 63 ? 10.781 3.602 4.688 1 88.5 63 ALA B C 1
ATOM 1819 O O . ALA B 1 63 ? 11.281 4.445 5.434 1 88.5 63 ALA B O 1
ATOM 1820 N N . LEU B 1 64 ? 11.172 2.357 4.617 1 85.19 64 LEU B N 1
ATOM 1821 C CA . LEU B 1 64 ? 12.164 1.841 5.559 1 85.19 64 LEU B CA 1
ATOM 1822 C C . LEU B 1 64 ? 13.555 1.85 4.941 1 85.19 64 LEU B C 1
ATOM 1824 O O . LEU B 1 64 ? 13.703 1.788 3.717 1 85.19 64 LEU B O 1
ATOM 1828 N N . ASN B 1 65 ? 14.492 1.973 5.859 1 79.94 65 ASN B N 1
ATOM 1829 C CA . ASN B 1 65 ? 15.898 1.879 5.473 1 79.94 65 ASN B CA 1
ATOM 1830 C C . ASN B 1 65 ? 16.266 2.934 4.43 1 79.94 65 ASN B C 1
ATOM 1832 O O . ASN B 1 65 ? 16.828 2.611 3.387 1 79.94 65 ASN B O 1
ATOM 1836 N N . GLN B 1 66 ? 15.875 4.141 4.633 1 80.75 66 GLN B N 1
ATOM 1837 C CA . GLN B 1 66 ? 16.203 5.285 3.791 1 80.75 66 GLN B CA 1
ATOM 1838 C C . GLN B 1 66 ? 17.625 5.777 4.059 1 80.75 66 GLN B C 1
ATOM 1840 O O . GLN B 1 66 ? 18.25 5.363 5.031 1 80.75 66 GLN B O 1
ATOM 1845 N N . PRO B 1 67 ? 18.125 6.586 3.135 1 77.69 67 PRO B N 1
ATOM 1846 C CA . PRO B 1 67 ? 19.453 7.152 3.385 1 77.69 67 PRO B CA 1
ATOM 1847 C C . PRO B 1 67 ? 19.578 7.742 4.785 1 77.69 67 PRO B C 1
ATOM 1849 O O . PRO B 1 67 ? 18.609 8.25 5.344 1 77.69 67 PRO B O 1
ATOM 1852 N N . ASN B 1 68 ? 20.828 7.66 5.363 1 85.19 68 ASN B N 1
ATOM 1853 C CA . ASN B 1 68 ? 21.203 8.164 6.684 1 85.19 68 ASN B CA 1
ATOM 1854 C C . ASN B 1 68 ? 20.562 7.336 7.793 1 85.19 68 ASN B C 1
ATOM 1856 O O . ASN B 1 68 ? 20.312 7.844 8.883 1 85.19 68 ASN B O 1
ATOM 1860 N N . ASN B 1 69 ? 20.234 6.039 7.488 1 86.31 69 ASN B N 1
ATOM 1861 C CA . ASN B 1 69 ? 19.703 5.078 8.453 1 86.31 69 ASN B CA 1
ATOM 1862 C C . ASN B 1 69 ? 18.422 5.586 9.102 1 86.31 69 ASN B C 1
ATOM 1864 O O . ASN B 1 69 ? 18.297 5.562 10.328 1 86.31 69 ASN B O 1
ATOM 1868 N N . LEU B 1 70 ? 17.578 6.156 8.188 1 89 70 LEU B N 1
ATOM 1869 C CA . LEU B 1 70 ? 16.312 6.691 8.672 1 89 70 LEU B CA 1
ATOM 1870 C C . LEU B 1 70 ? 15.133 5.938 8.062 1 89 70 LEU B C 1
ATOM 1872 O O . LEU B 1 70 ? 15.242 5.383 6.973 1 89 70 LEU B O 1
ATOM 1876 N N . ASP B 1 71 ? 14.062 5.875 8.859 1 89.38 71 ASP B N 1
ATOM 1877 C CA . ASP B 1 71 ? 12.734 5.566 8.328 1 89.38 71 ASP B CA 1
ATOM 1878 C C . ASP B 1 71 ? 11.922 6.84 8.102 1 89.38 71 ASP B C 1
ATOM 1880 O O . ASP B 1 71 ? 11.984 7.773 8.906 1 89.38 71 ASP B O 1
ATOM 1884 N N . PHE B 1 72 ? 11.234 6.797 7.016 1 91.75 72 PHE B N 1
ATOM 1885 C CA . PHE B 1 72 ? 10.227 7.828 6.801 1 91.75 72 PHE B CA 1
ATOM 1886 C C . PHE B 1 72 ? 8.828 7.293 7.09 1 91.75 72 PHE B C 1
ATOM 1888 O O . PHE B 1 72 ? 8.461 6.215 6.621 1 91.75 72 PHE B O 1
ATOM 1895 N N . VAL B 1 73 ? 8.102 8.023 7.938 1 93.75 73 VAL B N 1
ATOM 1896 C CA . VAL B 1 73 ? 6.766 7.574 8.312 1 93.75 73 VAL B CA 1
ATOM 1897 C C . VAL B 1 73 ? 5.785 8.742 8.211 1 93.75 73 VAL B C 1
ATOM 1899 O O . VAL B 1 73 ? 6.148 9.891 8.477 1 93.75 73 VAL B O 1
ATOM 1902 N N . ASP B 1 74 ? 4.527 8.375 7.848 1 96.38 74 ASP B N 1
ATOM 1903 C CA . ASP B 1 74 ? 3.52 9.43 7.812 1 96.38 74 ASP B CA 1
ATOM 1904 C C . ASP B 1 74 ? 2.109 8.836 7.863 1 96.38 74 ASP B C 1
ATOM 1906 O O . ASP B 1 74 ? 1.911 7.664 7.551 1 96.38 74 ASP B O 1
ATOM 1910 N N . ILE B 1 75 ? 1.142 9.602 8.32 1 96.75 75 ILE B N 1
ATOM 1911 C CA . ILE B 1 75 ? -0.282 9.438 8.039 1 96.75 75 ILE B CA 1
ATOM 1912 C C . ILE B 1 75 ? -0.698 10.383 6.914 1 96.75 75 ILE B C 1
ATOM 1914 O O . ILE B 1 75 ? -0.243 11.523 6.852 1 96.75 75 ILE B O 1
ATOM 1918 N N . SER B 1 76 ? -1.579 9.859 6.027 1 96.69 76 SER B N 1
ATOM 1919 C CA . SER B 1 76 ? -1.894 10.688 4.867 1 96.69 76 SER B CA 1
ATOM 1920 C C . SER B 1 76 ? -3.4 10.773 4.641 1 96.69 76 SER B C 1
ATOM 1922 O O . SER B 1 76 ? -4.086 9.75 4.621 1 96.69 76 SER B O 1
ATOM 1924 N N . ASN B 1 77 ? -3.865 12.008 4.488 1 97.12 77 ASN B N 1
ATOM 1925 C CA . ASN B 1 77 ? -5.234 12.266 4.051 1 97.12 77 ASN B CA 1
ATOM 1926 C C . ASN B 1 77 ? -5.281 12.758 2.607 1 97.12 77 ASN B C 1
ATOM 1928 O O . ASN B 1 77 ? -6.258 13.383 2.193 1 97.12 77 ASN B O 1
ATOM 1932 N N . VAL B 1 78 ? -4.246 12.469 1.848 1 94.94 78 VAL B N 1
ATOM 1933 C CA . VAL B 1 78 ? -4.199 12.914 0.459 1 94.94 78 VAL B CA 1
ATOM 1934 C C . VAL B 1 78 ? -5.242 12.164 -0.36 1 94.94 78 VAL B C 1
ATOM 1936 O O . VAL B 1 78 ? -5.754 12.68 -1.355 1 94.94 78 VAL B O 1
ATOM 1939 N N . ASP B 1 79 ? -5.637 10.961 0.123 1 95.06 79 ASP B N 1
ATOM 1940 C CA . ASP B 1 79 ? -6.723 10.203 -0.501 1 95.06 79 ASP B CA 1
ATOM 1941 C C . ASP B 1 79 ? -8.016 10.344 0.297 1 95.06 79 ASP B C 1
ATOM 1943 O O . ASP B 1 79 ? -8.883 9.469 0.238 1 95.06 79 ASP B O 1
ATOM 1947 N N . GLY B 1 80 ? -8.078 11.391 1.08 1 97.19 80 GLY B N 1
ATOM 1948 C CA . GLY B 1 80 ? -9.242 11.57 1.936 1 97.19 80 GLY B CA 1
ATOM 1949 C C . GLY B 1 80 ? -9.117 10.852 3.268 1 97.19 80 GLY B C 1
ATOM 1950 O O . GLY B 1 80 ? -8.023 10.422 3.648 1 97.19 80 GLY B O 1
ATOM 1951 N N . PHE B 1 81 ? -10.297 10.891 3.979 1 97.69 81 PHE B N 1
ATOM 1952 C CA . PHE B 1 81 ? -10.352 10.344 5.328 1 97.69 81 PHE B CA 1
ATOM 1953 C C . PHE B 1 81 ? -11.562 9.43 5.496 1 97.69 81 PHE B C 1
ATOM 1955 O O . PHE B 1 81 ? -12.672 9.773 5.078 1 97.69 81 PHE B O 1
ATOM 1962 N N . ASN B 1 82 ? -11.266 8.258 6.102 1 95.31 82 ASN B N 1
ATOM 1963 C CA . ASN B 1 82 ? -12.406 7.402 6.41 1 95.31 82 ASN B CA 1
ATOM 1964 C C . ASN B 1 82 ? -12.32 6.84 7.824 1 95.31 82 ASN B C 1
ATOM 1966 O O . ASN B 1 82 ? -13.344 6.691 8.5 1 95.31 82 ASN B O 1
ATOM 1970 N N . ILE B 1 83 ? -11.07 6.527 8.289 1 91.94 83 ILE B N 1
ATOM 1971 C CA . ILE B 1 83 ? -10.883 5.852 9.57 1 91.94 83 ILE B CA 1
ATOM 1972 C C . ILE B 1 83 ? -9.781 6.551 10.359 1 91.94 83 ILE B C 1
ATOM 1974 O O . ILE B 1 83 ? -8.695 6.809 9.836 1 91.94 83 ILE B O 1
ATOM 1978 N N . PRO B 1 84 ? -10.109 6.867 11.719 1 92.81 84 PRO B N 1
ATOM 1979 C CA . PRO B 1 84 ? -9.023 7.398 12.539 1 92.81 84 PRO B CA 1
ATOM 1980 C C . PRO B 1 84 ? -7.879 6.406 12.719 1 92.81 84 PRO B C 1
ATOM 1982 O O . PRO B 1 84 ? -8.086 5.191 12.617 1 92.81 84 PRO B O 1
ATOM 1985 N N . MET B 1 85 ? -6.641 7.02 13.031 1 92.06 85 MET B N 1
ATOM 1986 C CA . MET B 1 85 ? -5.469 6.148 13.094 1 92.06 85 MET B CA 1
ATOM 1987 C C . MET B 1 85 ? -4.418 6.723 14.039 1 92.06 85 MET B C 1
ATOM 1989 O O . MET B 1 85 ? -4.219 7.938 14.094 1 92.06 85 MET B O 1
ATOM 1993 N N . ASP B 1 86 ? -3.885 5.797 14.797 1 92.31 86 ASP B N 1
ATOM 1994 C CA . ASP B 1 86 ? -2.609 6.062 15.461 1 92.31 86 ASP B CA 1
ATOM 1995 C C . ASP B 1 86 ? -1.471 5.309 14.773 1 92.31 86 ASP B C 1
ATOM 1997 O O . ASP B 1 86 ? -1.628 4.145 14.398 1 92.31 86 ASP B O 1
ATOM 2001 N N . PHE B 1 87 ? -0.413 5.918 14.531 1 93.31 87 PHE B N 1
ATOM 2002 C CA . PHE B 1 87 ? 0.808 5.348 13.977 1 93.31 87 PHE B CA 1
ATOM 2003 C C . PHE B 1 87 ? 2.025 5.785 14.781 1 93.31 87 PHE B C 1
ATOM 2005 O O . PHE B 1 87 ? 2.506 6.914 14.625 1 93.31 87 PHE B O 1
ATOM 2012 N N . SER B 1 88 ? 2.582 4.836 15.617 1 91.75 88 SER B N 1
ATOM 2013 C CA . SER B 1 88 ? 3.564 5.246 16.609 1 91.75 88 SER B CA 1
ATOM 2014 C C . SER B 1 88 ? 4.699 4.234 16.719 1 91.75 88 SER B C 1
ATOM 2016 O O . SER B 1 88 ? 4.48 3.031 16.562 1 91.75 88 SER B O 1
ATOM 2018 N N . PRO B 1 89 ? 5.93 4.762 17 1 91.56 89 PRO B N 1
ATOM 2019 C CA . PRO B 1 89 ? 6.953 3.818 17.453 1 91.56 89 PRO B CA 1
ATOM 2020 C C . PRO B 1 89 ? 6.582 3.121 18.75 1 91.56 89 PRO B C 1
ATOM 2022 O O . PRO B 1 89 ? 5.852 3.686 19.578 1 91.56 89 PRO B O 1
ATOM 2025 N N . THR B 1 90 ? 7.074 1.9 18.906 1 88.19 90 THR B N 1
ATOM 2026 C CA . THR B 1 90 ? 6.723 1.164 20.125 1 88.19 90 THR B CA 1
ATOM 2027 C C . THR B 1 90 ? 7.562 1.635 21.312 1 88.19 90 THR B C 1
ATOM 2029 O O . THR B 1 90 ? 7.258 1.312 22.453 1 88.19 90 THR B O 1
ATOM 2032 N N . THR B 1 91 ? 8.609 2.357 20.969 1 89.88 91 THR B N 1
ATOM 2033 C CA . THR B 1 91 ? 9.414 3.031 21.984 1 89.88 91 THR B CA 1
ATOM 2034 C C . THR B 1 91 ? 9.5 4.527 21.688 1 89.88 91 THR B C 1
ATOM 2036 O O . THR B 1 91 ? 9.25 4.965 20.562 1 89.88 91 THR B O 1
ATOM 2039 N N . ALA B 1 92 ? 9.852 5.375 22.688 1 90.88 92 ALA B N 1
ATOM 2040 C CA . ALA B 1 92 ? 9.852 6.832 22.562 1 90.88 92 ALA B CA 1
ATOM 2041 C C . ALA B 1 92 ? 11.102 7.32 21.828 1 90.88 92 ALA B C 1
ATOM 2043 O O . ALA B 1 92 ? 11.75 8.266 22.281 1 90.88 92 ALA B O 1
ATOM 2044 N N . VAL B 1 93 ? 11.398 6.781 20.594 1 94.06 93 VAL B N 1
ATOM 2045 C CA . VAL B 1 93 ? 12.633 7.109 19.906 1 94.06 93 VAL B CA 1
ATOM 2046 C C . VAL B 1 93 ? 12.359 8.172 18.844 1 94.06 93 VAL B C 1
ATOM 2048 O O . VAL B 1 93 ? 13.289 8.812 18.344 1 94.06 93 VAL B O 1
ATOM 2051 N N . CYS B 1 94 ? 11.141 8.367 18.531 1 96.12 94 CYS B N 1
ATOM 2052 C CA . CYS B 1 94 ? 10.695 9.391 17.578 1 96.12 94 CYS B CA 1
ATOM 2053 C C . CYS B 1 94 ? 9.227 9.734 17.797 1 96.12 94 CYS B C 1
ATOM 2055 O O . CYS B 1 94 ? 8.609 9.258 18.75 1 96.12 94 CYS B O 1
ATOM 2057 N N . LYS B 1 95 ? 8.742 10.633 16.953 1 97.06 95 LYS B N 1
ATOM 2058 C CA . LYS B 1 95 ? 7.418 11.219 17.156 1 97.06 95 LYS B CA 1
ATOM 2059 C C . LYS B 1 95 ? 6.324 10.172 16.953 1 97.06 95 LYS B C 1
ATOM 2061 O O . LYS B 1 95 ? 6.398 9.359 16.031 1 97.06 95 LYS B O 1
ATOM 2066 N N . SER B 1 96 ? 5.305 10.172 17.891 1 96.38 96 SER B N 1
ATOM 2067 C CA . SER B 1 96 ? 4.059 9.438 17.672 1 96.38 96 SER B CA 1
ATOM 2068 C C . SER B 1 96 ? 3.086 10.242 16.812 1 96.38 96 SER B C 1
ATOM 2070 O O . SER B 1 96 ? 2.902 11.445 17.031 1 96.38 96 SER B O 1
ATOM 2072 N N . LEU B 1 97 ? 2.508 9.57 15.789 1 97.5 97 LEU B N 1
ATOM 2073 C CA . LEU B 1 97 ? 1.574 10.227 14.883 1 97.5 97 LEU B CA 1
ATOM 2074 C C . LEU B 1 97 ? 0.137 9.828 15.195 1 97.5 97 LEU B C 1
ATOM 2076 O O . LEU B 1 97 ? -0.121 8.68 15.578 1 97.5 97 LEU B O 1
ATOM 2080 N N . ARG B 1 98 ? -0.744 10.797 15.016 1 96.88 98 ARG B N 1
ATOM 2081 C CA . ARG B 1 98 ? -2.154 10.547 15.289 1 96.88 98 ARG B CA 1
ATOM 2082 C C . ARG B 1 98 ? -3.051 11.375 14.383 1 96.88 98 ARG B C 1
ATOM 2084 O O . ARG B 1 98 ? -2.766 12.547 14.117 1 96.88 98 ARG B O 1
ATOM 2091 N N . CYS B 1 99 ? -4.012 10.781 13.828 1 97.5 99 CYS B N 1
ATOM 2092 C CA . CYS B 1 99 ? -5.145 11.43 13.18 1 97.5 99 CYS B CA 1
ATOM 2093 C C . CYS B 1 99 ? -6.461 10.789 13.609 1 97.5 99 CYS B C 1
ATOM 2095 O O . CYS B 1 99 ? -6.895 9.805 13.016 1 97.5 99 CYS B O 1
ATOM 2097 N N . ALA B 1 100 ? -7.121 11.367 14.664 1 93.69 100 ALA B N 1
ATOM 2098 C CA . ALA B 1 100 ? -8.32 10.758 15.234 1 93.69 100 ALA B CA 1
ATOM 2099 C C . ALA B 1 100 ? -9.391 11.812 15.508 1 93.69 100 ALA B C 1
ATOM 2101 O O . ALA B 1 100 ? -10.195 11.664 16.438 1 93.69 100 ALA B O 1
ATOM 2102 N N . ALA B 1 101 ? -9.375 12.82 14.688 1 93.38 101 ALA B N 1
ATOM 2103 C CA . ALA B 1 101 ? -10.398 13.852 14.82 1 93.38 101 ALA B CA 1
ATOM 2104 C C . ALA B 1 101 ? -11.695 13.43 14.141 1 93.38 101 ALA B C 1
ATOM 2106 O O . ALA B 1 101 ? -11.734 12.422 13.43 1 93.38 101 ALA B O 1
ATOM 2107 N N . ASN B 1 102 ? -12.781 14.227 14.398 1 93.5 102 ASN B N 1
ATOM 2108 C CA . ASN B 1 102 ? -14.102 13.938 13.836 1 93.5 102 ASN B CA 1
ATOM 2109 C C . ASN B 1 102 ? -14.242 14.508 12.43 1 93.5 102 ASN B C 1
ATOM 2111 O O . ASN B 1 102 ? -15.172 15.266 12.156 1 93.5 102 ASN B O 1
ATOM 2115 N N . ILE B 1 103 ? -13.469 13.992 11.562 1 97.81 103 ILE B N 1
ATOM 2116 C CA . ILE B 1 103 ? -13.367 14.586 10.234 1 97.81 103 ILE B CA 1
ATOM 2117 C C . ILE B 1 103 ? -14.625 14.266 9.43 1 97.81 103 ILE B C 1
ATOM 2119 O O . ILE B 1 103 ? -15.164 15.125 8.734 1 97.81 103 ILE B O 1
ATOM 2123 N N . VAL B 1 104 ? -15.148 13.094 9.547 1 97.38 104 VAL B N 1
ATOM 2124 C CA . VAL B 1 104 ? -16.297 12.695 8.742 1 97.38 104 VAL B CA 1
ATOM 2125 C C . VAL B 1 104 ? -17.516 13.531 9.133 1 97.38 104 VAL B C 1
ATOM 2127 O O . VAL B 1 104 ? -18.219 14.055 8.266 1 97.38 104 VAL B O 1
ATOM 2130 N N . SER B 1 105 ? -17.703 13.711 10.383 1 96.81 105 SER B N 1
ATOM 2131 C CA . SER B 1 105 ? -18.859 14.461 10.875 1 96.81 105 SER B CA 1
ATOM 2132 C C . SER B 1 105 ? -18.719 15.945 10.539 1 96.81 105 SER B C 1
ATOM 2134 O O . SER B 1 105 ? -19.734 16.641 10.359 1 96.81 105 SER B O 1
ATOM 2136 N N . GLU B 1 106 ? -17.531 16.453 10.414 1 98.31 106 GLU B N 1
ATOM 2137 C CA . GLU B 1 106 ? -17.297 17.875 10.211 1 98.31 106 GLU B CA 1
ATOM 2138 C C . GLU B 1 106 ? -16.906 18.172 8.766 1 98.31 106 GLU B C 1
ATOM 2140 O O . GLU B 1 106 ? -16.547 19.297 8.43 1 98.31 106 GLU B O 1
ATOM 2145 N N . CYS B 1 107 ? -17 17.25 7.93 1 98.69 107 CYS B N 1
ATOM 2146 C CA . CYS B 1 107 ? -16.516 17.344 6.559 1 98.69 107 CYS B CA 1
ATOM 2147 C C . CYS B 1 107 ? -17.219 18.469 5.805 1 98.69 107 CYS B C 1
ATOM 2149 O O . CYS B 1 107 ? -18.453 18.531 5.801 1 98.69 107 CYS B O 1
ATOM 2151 N N . PRO B 1 108 ? -16.391 19.312 5.176 1 98.44 108 PRO B N 1
ATOM 21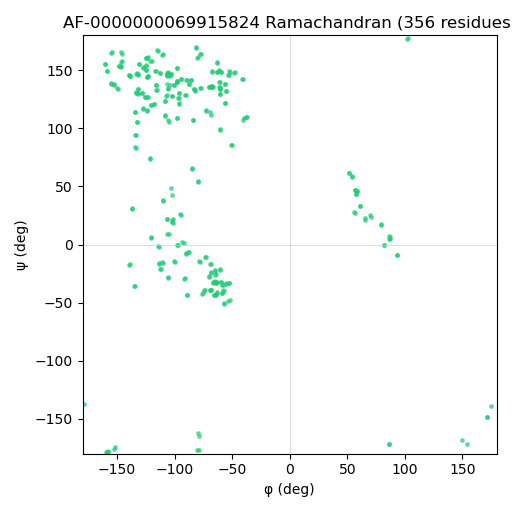52 C CA . PRO B 1 108 ? -17.047 20.328 4.336 1 98.44 108 PRO B CA 1
ATOM 2153 C C . PRO B 1 108 ? -18.031 19.719 3.338 1 98.44 108 PRO B C 1
ATOM 2155 O O . PRO B 1 108 ? -17.766 18.641 2.789 1 98.44 108 PRO B O 1
ATOM 2158 N N . ALA B 1 109 ? -19.031 20.469 3.041 1 98.31 109 ALA B N 1
ATOM 2159 C CA . ALA B 1 109 ? -20.125 19.953 2.219 1 98.31 109 ALA B CA 1
ATOM 2160 C C . ALA B 1 109 ? -19.609 19.469 0.865 1 98.31 109 ALA B C 1
ATOM 2162 O O . ALA B 1 109 ? -20.047 18.438 0.364 1 98.31 109 ALA B O 1
ATOM 2163 N N . GLU B 1 110 ? -18.688 20.156 0.296 1 97.94 110 GLU B N 1
ATOM 2164 C CA . GLU B 1 110 ? -18.219 19.859 -1.057 1 97.94 110 GLU B CA 1
ATOM 2165 C C . GLU B 1 110 ? -17.375 18.594 -1.088 1 97.94 110 GLU B C 1
ATOM 2167 O O . GLU B 1 110 ? -17.109 18.031 -2.158 1 97.94 110 GLU B O 1
ATOM 2172 N N . LEU B 1 111 ? -17 18.094 0.12 1 98.62 111 LEU B N 1
ATOM 2173 C CA . LEU B 1 111 ? -16.125 16.922 0.176 1 98.62 111 LEU B CA 1
ATOM 2174 C C . LEU B 1 111 ? -16.859 15.727 0.774 1 98.62 111 LEU B C 1
ATOM 2176 O O . LEU B 1 111 ? -16.297 14.633 0.862 1 98.62 111 LEU B O 1
ATOM 2180 N N . GLN B 1 112 ? -18.078 15.953 1.165 1 98.44 112 GLN B N 1
ATOM 2181 C CA . GLN B 1 112 ? -18.828 14.922 1.882 1 98.44 112 GLN B CA 1
ATOM 2182 C C . GLN B 1 112 ? -19.109 13.727 0.976 1 98.44 112 GLN B C 1
ATOM 2184 O O . GLN B 1 112 ? -19.453 13.898 -0.198 1 98.44 112 GLN B O 1
ATOM 2189 N N . THR B 1 113 ? -18.922 12.555 1.457 1 97.88 113 THR B N 1
ATOM 2190 C CA . THR B 1 113 ? -19.312 11.281 0.87 1 97.88 113 THR B CA 1
ATOM 2191 C C . THR B 1 113 ? -19.688 10.273 1.957 1 97.88 113 THR B C 1
ATOM 2193 O O . THR B 1 113 ? -19.219 10.383 3.092 1 97.88 113 THR B O 1
ATOM 2196 N N . PRO B 1 114 ? -20.531 9.32 1.667 1 96.38 114 PRO B N 1
ATOM 2197 C CA . PRO B 1 114 ? -20.938 8.367 2.701 1 96.38 114 PRO B CA 1
ATOM 2198 C C . PRO B 1 114 ? -19.75 7.656 3.346 1 96.38 114 PRO B C 1
ATOM 2200 O O . PRO B 1 114 ? -18.938 7.035 2.648 1 96.38 114 PRO B O 1
ATOM 2203 N N . GLY B 1 115 ? -19.625 7.777 4.621 1 95.44 115 GLY B N 1
ATOM 2204 C CA . GLY B 1 115 ? -18.656 7.023 5.418 1 95.44 115 GLY B CA 1
ATOM 2205 C C . GLY B 1 115 ? -17.266 7.625 5.402 1 95.44 115 GLY B C 1
ATOM 2206 O O . GLY B 1 115 ? -16.344 7.086 6.02 1 95.44 115 GLY B O 1
ATOM 2207 N N . GLY B 1 116 ? -17.156 8.789 4.629 1 97.56 116 GLY B N 1
ATOM 2208 C CA . GLY B 1 116 ? -15.836 9.383 4.547 1 97.56 116 GLY B CA 1
ATOM 2209 C C . GLY B 1 116 ? -15.867 10.852 4.176 1 97.56 116 GLY B C 1
ATOM 2210 O O . GLY B 1 116 ? -16.938 11.477 4.152 1 97.56 116 GLY B O 1
ATOM 2211 N N . CYS B 1 117 ? -14.695 11.375 4.062 1 98.75 117 CYS B N 1
ATOM 2212 C CA . CYS B 1 117 ? -14.461 12.727 3.578 1 98.75 117 CYS B CA 1
ATOM 2213 C C . CYS B 1 117 ? -13.445 12.734 2.439 1 98.75 117 CYS B C 1
ATOM 2215 O O . CYS B 1 117 ? -12.297 12.336 2.629 1 98.75 117 CYS B O 1
ATOM 2217 N N . ASN B 1 118 ? -13.859 13.148 1.247 1 98.38 118 ASN B N 1
ATOM 2218 C CA . ASN B 1 118 ? -12.945 13.203 0.112 1 98.38 118 ASN B CA 1
ATOM 2219 C C . ASN B 1 118 ? -11.867 14.266 0.312 1 98.38 118 ASN B C 1
ATOM 2221 O O . ASN B 1 118 ? -12.078 15.234 1.046 1 98.38 118 ASN B O 1
ATOM 2225 N N . ASN B 1 119 ? -10.727 14.016 -0.249 1 96.06 119 ASN B N 1
ATOM 2226 C CA . ASN B 1 119 ? -9.781 15.117 -0.352 1 96.06 119 ASN B CA 1
ATOM 2227 C C . ASN B 1 119 ? -10.109 16.031 -1.535 1 96.06 119 ASN B C 1
ATOM 2229 O O . ASN B 1 119 ? -10.781 15.609 -2.479 1 96.06 119 ASN B O 1
ATOM 2233 N N . PRO B 1 120 ? -9.578 17.25 -1.498 1 97.44 120 PRO B N 1
ATOM 2234 C CA . PRO B 1 120 ? -9.914 18.203 -2.553 1 97.44 120 PRO B CA 1
ATOM 2235 C C . PRO B 1 120 ? -9.43 17.766 -3.932 1 97.44 120 PRO B C 1
ATOM 2237 O O . PRO B 1 120 ? -10.094 18.031 -4.938 1 97.44 120 PRO B O 1
ATOM 2240 N N . CYS B 1 121 ? -8.367 17.109 -4.012 1 95.44 121 CYS B N 1
ATOM 2241 C CA . CYS B 1 121 ? -7.855 16.672 -5.309 1 95.44 121 CYS B CA 1
ATOM 2242 C C . CYS B 1 121 ? -8.82 15.703 -5.98 1 95.44 121 CYS B C 1
ATOM 2244 O O . CYS B 1 121 ? -9.023 15.766 -7.195 1 95.44 121 CYS B O 1
ATOM 2246 N N . THR B 1 122 ? -9.367 14.82 -5.215 1 93 122 THR B N 1
ATOM 2247 C CA . THR B 1 122 ? -10.336 13.867 -5.746 1 93 122 THR B CA 1
ATOM 2248 C C . THR B 1 122 ? -11.539 14.594 -6.332 1 93 122 THR B C 1
ATOM 2250 O O . THR B 1 122 ? -12.102 14.156 -7.344 1 93 122 THR B O 1
ATOM 2253 N N . VAL B 1 123 ? -11.883 15.695 -5.777 1 96.81 123 VAL B N 1
ATOM 2254 C CA . VAL B 1 123 ? -13.109 16.391 -6.141 1 96.81 123 VAL B CA 1
ATOM 2255 C C . VAL B 1 123 ? -12.828 17.359 -7.289 1 96.81 123 VAL B C 1
ATOM 2257 O O . VAL B 1 123 ? -13.547 17.375 -8.297 1 96.81 123 VAL B O 1
ATOM 2260 N N . TYR B 1 124 ? -11.719 18.094 -7.203 1 97.62 124 TYR B N 1
ATOM 2261 C CA . TYR B 1 124 ? -11.547 19.219 -8.117 1 97.62 124 TYR B CA 1
ATOM 2262 C C . TYR B 1 124 ? -10.531 18.891 -9.203 1 97.62 124 TYR B C 1
ATOM 2264 O O . TYR B 1 124 ? -10.531 19.516 -10.273 1 97.62 124 TYR B O 1
ATOM 2272 N N . LYS B 1 125 ? -9.617 18.062 -8.938 1 95.81 125 LYS B N 1
ATOM 2273 C CA . LYS B 1 125 ? -8.68 17.516 -9.906 1 95.81 125 LYS B CA 1
ATOM 2274 C C . LYS B 1 125 ? -7.84 18.609 -10.555 1 95.81 125 LYS B C 1
ATOM 2276 O O . LYS B 1 125 ? -7.559 18.562 -11.75 1 95.81 125 LYS B O 1
ATOM 2281 N N . THR B 1 126 ? -7.508 19.688 -9.836 1 97.62 126 THR B N 1
ATOM 2282 C CA . THR B 1 126 ? -6.664 20.766 -10.336 1 97.62 126 THR B CA 1
ATOM 2283 C C . THR B 1 126 ? -5.312 20.781 -9.617 1 97.62 126 THR B C 1
ATOM 2285 O O . THR B 1 126 ? -5.18 20.219 -8.531 1 97.62 126 THR B O 1
ATOM 2288 N N . ASN B 1 127 ? -4.41 21.469 -10.242 1 97.12 127 ASN B N 1
ATOM 2289 C CA . ASN B 1 127 ? -3.082 21.594 -9.641 1 97.12 127 ASN B CA 1
ATOM 2290 C C . ASN B 1 127 ? -3.152 22.219 -8.25 1 97.12 127 ASN B C 1
ATOM 2292 O O . ASN B 1 127 ? -2.363 21.859 -7.367 1 97.12 127 ASN B O 1
ATOM 2296 N N . GLN B 1 128 ? -4.066 23.109 -8.117 1 97.62 128 GLN B N 1
ATOM 2297 C CA . GLN B 1 128 ? -4.23 23.766 -6.824 1 97.62 128 GLN B CA 1
ATOM 2298 C C . GLN B 1 128 ? -4.379 22.75 -5.703 1 97.62 128 GLN B C 1
ATOM 2300 O O . GLN B 1 128 ? -3.861 22.953 -4.602 1 97.62 128 GLN B O 1
ATOM 2305 N N . TYR B 1 129 ? -5.004 21.594 -6.008 1 97.44 129 TYR B N 1
ATOM 2306 C CA . TYR B 1 129 ? -5.34 20.625 -4.969 1 97.44 129 TYR B CA 1
ATOM 2307 C C . TYR B 1 129 ? -4.516 19.359 -5.125 1 97.44 129 TYR B C 1
ATOM 2309 O O . TYR B 1 129 ? -4.254 18.656 -4.141 1 97.44 129 TYR B O 1
ATOM 2317 N N . CYS B 1 130 ? -3.986 19.141 -6.352 1 94.5 130 CYS B N 1
ATOM 2318 C CA . CYS B 1 130 ? -3.365 17.859 -6.648 1 94.5 130 CYS B CA 1
ATOM 2319 C C . CYS B 1 130 ? -1.856 18 -6.809 1 94.5 130 CYS B C 1
ATOM 2321 O O . CYS B 1 130 ? -1.128 17.016 -6.805 1 94.5 130 CYS B O 1
ATOM 2323 N N . CYS B 1 131 ? -1.393 19.172 -6.969 1 92.75 131 CYS B N 1
ATOM 2324 C CA . CYS B 1 131 ? 0.029 19.469 -7.086 1 92.75 131 CYS B CA 1
ATOM 2325 C C . CYS B 1 131 ? 0.665 18.688 -8.227 1 92.75 131 CYS B C 1
ATOM 2327 O O . CYS B 1 131 ? 1.752 18.125 -8.07 1 92.75 131 CYS B O 1
ATOM 2329 N N . THR B 1 132 ? 0.054 18.672 -9.391 1 90.38 132 THR B N 1
ATOM 2330 C CA . THR B 1 132 ? 0.466 17.797 -10.484 1 90.38 132 THR B CA 1
ATOM 2331 C C . THR B 1 132 ? 1.532 18.453 -11.344 1 90.38 132 THR B C 1
ATOM 2333 O O . THR B 1 132 ? 2.145 17.812 -12.195 1 90.38 132 THR B O 1
ATOM 2336 N N . ASP B 1 133 ? 1.827 19.766 -11.055 1 91 133 ASP B N 1
ATOM 2337 C CA . ASP B 1 133 ? 2.732 20.484 -11.945 1 91 133 ASP B CA 1
ATOM 2338 C C . ASP B 1 133 ? 4.129 20.594 -11.336 1 91 133 ASP B C 1
ATOM 2340 O O . ASP B 1 133 ? 4.887 21.516 -11.648 1 91 133 ASP B O 1
ATOM 2344 N N . GLY B 1 134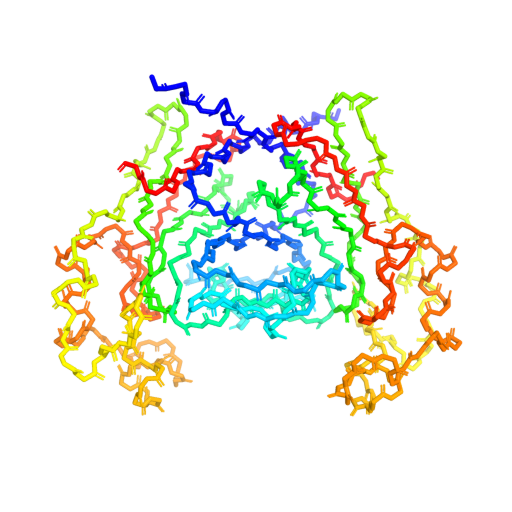 ? 4.422 19.797 -10.422 1 83.81 134 GLY B N 1
ATOM 2345 C CA . GLY B 1 134 ? 5.77 19.688 -9.891 1 83.81 134 GLY B CA 1
ATOM 2346 C C . GLY B 1 134 ? 5.938 20.391 -8.555 1 83.81 134 GLY B C 1
ATOM 2347 O O . GLY B 1 134 ? 5 21.016 -8.047 1 83.81 134 GLY B O 1
ATOM 2348 N N . PRO B 1 135 ? 7.188 20.25 -8.016 1 84.06 135 PRO B N 1
ATOM 2349 C CA . PRO B 1 135 ? 7.469 20.812 -6.699 1 84.06 135 PRO B CA 1
ATOM 2350 C C . PRO B 1 135 ? 7.273 22.328 -6.66 1 84.06 135 PRO B C 1
ATOM 2352 O O . PRO B 1 135 ? 7.695 23.031 -7.582 1 84.06 135 PRO B O 1
ATOM 2355 N N . GLY B 1 136 ? 6.59 22.797 -5.629 1 89.56 136 GLY B N 1
ATOM 2356 C CA . GLY B 1 136 ? 6.43 24.219 -5.383 1 89.56 136 GLY B CA 1
ATOM 2357 C C . GLY B 1 136 ? 5.246 24.828 -6.117 1 89.56 136 GLY B C 1
ATOM 2358 O O . GLY B 1 136 ? 4.98 26.016 -6 1 89.56 136 GLY B O 1
ATOM 2359 N N . THR B 1 137 ? 4.438 23.953 -6.766 1 94.19 137 THR B N 1
ATOM 2360 C CA . THR B 1 137 ? 3.389 24.5 -7.621 1 94.19 137 THR B CA 1
ATOM 2361 C C . THR B 1 137 ? 2.055 24.547 -6.883 1 94.19 137 THR B C 1
ATOM 2363 O O . THR B 1 137 ? 1.049 25 -7.438 1 94.19 137 THR B O 1
ATOM 2366 N N . CYS B 1 138 ? 2.047 24.109 -5.691 1 95.62 138 CYS B N 1
ATOM 2367 C CA . CYS B 1 138 ? 0.836 24.141 -4.875 1 95.62 138 CYS B CA 1
ATOM 2368 C C . CYS B 1 138 ? 1.171 24.391 -3.41 1 95.62 138 CYS B C 1
ATOM 2370 O O . CYS B 1 138 ? 2.34 24.359 -3.021 1 95.62 138 CYS B O 1
ATOM 2372 N N . GLY B 1 139 ? 0.147 24.75 -2.691 1 96.12 139 GLY B N 1
ATOM 2373 C CA . GLY B 1 139 ? 0.249 25.016 -1.266 1 96.12 139 GLY B CA 1
ATOM 2374 C C . GLY B 1 139 ? -1.042 24.75 -0.514 1 96.12 139 GLY B C 1
ATOM 2375 O O . GLY B 1 139 ? -1.994 24.203 -1.078 1 96.12 139 GLY B O 1
ATOM 2376 N N . PRO B 1 140 ? -0.934 25.125 0.731 1 97.88 140 PRO B N 1
ATOM 2377 C CA . PRO B 1 140 ? -2.158 24.922 1.51 1 97.88 140 PRO B CA 1
ATOM 2378 C C . PRO B 1 140 ? -3.342 25.719 0.966 1 97.88 140 PRO B C 1
ATOM 2380 O O . PRO B 1 140 ? -3.166 26.844 0.494 1 97.88 140 PRO B O 1
ATOM 2383 N N . THR B 1 141 ? -4.477 25.094 0.977 1 98.44 141 THR B N 1
ATOM 2384 C CA . THR B 1 141 ? -5.758 25.719 0.672 1 98.44 141 THR B CA 1
ATOM 2385 C C . THR B 1 141 ? -6.664 25.719 1.901 1 98.44 141 THR B C 1
ATOM 2387 O O . THR B 1 141 ? -6.375 25.047 2.893 1 98.44 141 THR B O 1
ATOM 2390 N N . PRO B 1 142 ? -7.762 26.484 1.837 1 98.31 142 PRO B N 1
ATOM 2391 C CA . PRO B 1 142 ? -8.703 26.406 2.959 1 98.31 142 PRO B CA 1
ATOM 2392 C C . PRO B 1 142 ? -9.18 24.969 3.221 1 98.31 142 PRO B C 1
ATOM 2394 O O . PRO B 1 142 ? -9.336 24.578 4.375 1 98.31 142 PRO B O 1
ATOM 2397 N N . LEU B 1 143 ? -9.312 24.156 2.219 1 98.5 143 LEU B N 1
ATOM 2398 C CA . LEU B 1 143 ? -9.805 22.797 2.387 1 98.5 143 LEU B CA 1
ATOM 2399 C C . LEU B 1 143 ? -8.719 21.906 2.98 1 98.5 143 LEU B C 1
ATOM 2401 O O . LEU B 1 143 ? -9.008 21.062 3.842 1 98.5 143 LEU B O 1
ATOM 2405 N N . SER B 1 144 ? -7.484 22.062 2.477 1 98.19 144 SER B N 1
ATOM 2406 C CA . SER B 1 144 ? -6.43 21.281 3.098 1 98.19 144 SER B CA 1
ATOM 2407 C C . SER B 1 144 ? -6.207 21.688 4.547 1 98.19 144 SER B C 1
ATOM 2409 O O . SER B 1 144 ? -5.879 20.859 5.395 1 98.19 144 SER B O 1
ATOM 2411 N N . LYS B 1 145 ? -6.43 22.969 4.844 1 98.44 145 LYS B N 1
ATOM 2412 C CA . LYS B 1 145 ? -6.281 23.453 6.215 1 98.44 145 LYS B CA 1
ATOM 2413 C C . LYS B 1 145 ? -7.34 22.844 7.129 1 98.44 145 LYS B C 1
ATOM 2415 O O . LYS B 1 145 ? -7.082 22.594 8.312 1 98.44 145 LYS B O 1
ATOM 2420 N N . PHE B 1 146 ? -8.531 22.578 6.586 1 98.69 146 PHE B N 1
ATOM 2421 C CA . PHE B 1 146 ? -9.555 21.875 7.352 1 98.69 146 PHE B CA 1
ATOM 2422 C C . PHE B 1 146 ? -8.992 20.562 7.906 1 98.69 146 PHE B C 1
ATOM 2424 O O . PHE B 1 146 ? -9.141 20.281 9.094 1 98.69 146 PHE B O 1
ATOM 2431 N N . PHE B 1 147 ? -8.305 19.734 7.039 1 98.62 147 PHE B N 1
ATOM 2432 C CA . PHE B 1 147 ? -7.73 18.469 7.457 1 98.62 147 PHE B CA 1
ATOM 2433 C C . PHE B 1 147 ? -6.559 18.688 8.406 1 98.62 147 PHE B C 1
ATOM 2435 O O . PHE B 1 147 ? -6.441 18 9.422 1 98.62 147 PHE B O 1
ATOM 2442 N N . LYS B 1 148 ? -5.754 19.719 8.102 1 98.56 148 LYS B N 1
ATOM 2443 C CA . LYS B 1 148 ? -4.531 19.953 8.859 1 98.56 148 LYS B CA 1
ATOM 2444 C C . LYS B 1 148 ? -4.848 20.391 10.289 1 98.56 148 LYS B C 1
ATOM 2446 O O . LYS B 1 148 ? -4.195 19.953 11.242 1 98.56 148 LYS B O 1
ATOM 2451 N N . ASP B 1 149 ? -5.828 21.188 10.43 1 98.44 149 ASP B N 1
ATOM 2452 C CA . ASP B 1 149 ? -6.219 21.688 11.75 1 98.44 149 ASP B CA 1
ATOM 2453 C C . ASP B 1 149 ? -6.695 20.531 12.633 1 98.44 149 ASP B C 1
ATOM 2455 O O . ASP B 1 149 ? -6.488 20.562 13.852 1 98.44 149 ASP B O 1
ATOM 2459 N N . ARG B 1 150 ? -7.258 19.594 12.055 1 98.25 150 ARG B N 1
ATOM 2460 C CA . ARG B 1 150 ? -7.859 18.484 12.789 1 98.25 150 ARG B CA 1
ATOM 2461 C C . ARG B 1 150 ? -6.863 17.344 12.969 1 98.25 150 ARG B C 1
ATOM 2463 O O . ARG B 1 150 ? -6.914 16.625 13.969 1 98.25 150 ARG B O 1
ATOM 2470 N N . CYS B 1 151 ? -5.957 17.234 12.008 1 98.5 151 CYS B N 1
ATOM 2471 C CA . CYS B 1 151 ? -4.891 16.234 12.055 1 98.5 151 CYS B CA 1
ATOM 2472 C C . CYS B 1 151 ? -3.547 16.859 11.703 1 98.5 151 CYS B C 1
ATOM 2474 O O . CYS B 1 151 ? -3.031 16.641 10.602 1 98.5 151 CYS B O 1
ATOM 2476 N N . PRO B 1 152 ? -2.938 17.438 12.633 1 98.56 152 PRO B N 1
ATOM 2477 C CA . PRO B 1 152 ? -1.713 18.188 12.328 1 98.56 152 PRO B CA 1
ATOM 2478 C C . PRO B 1 152 ? -0.553 17.281 11.93 1 98.56 152 PRO B C 1
ATOM 2480 O O . PRO B 1 152 ? 0.407 17.734 11.305 1 98.56 152 PRO B O 1
ATOM 2483 N N . ASP B 1 153 ? -0.669 15.961 12.234 1 98.31 153 ASP B N 1
ATOM 2484 C CA . ASP B 1 153 ? 0.422 15.039 11.93 1 98.31 153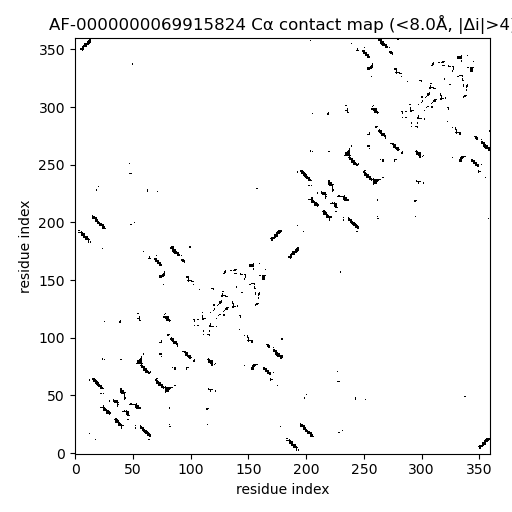 ASP B CA 1
ATOM 2485 C C . ASP B 1 153 ? 0.26 14.438 10.539 1 98.31 153 ASP B C 1
ATOM 2487 O O . ASP B 1 153 ? 1.148 13.734 10.055 1 98.31 153 ASP B O 1
ATOM 2491 N N . ALA B 1 154 ? -0.856 14.688 9.906 1 98 154 ALA B N 1
ATOM 2492 C CA . ALA B 1 154 ? -1.16 13.984 8.664 1 98 154 ALA B CA 1
ATOM 2493 C C . ALA B 1 154 ? -0.99 14.898 7.457 1 98 154 ALA B C 1
ATOM 2495 O O . ALA B 1 154 ? -1.206 16.109 7.555 1 98 154 ALA B O 1
ATOM 2496 N N . TYR B 1 155 ? -0.56 14.281 6.34 1 97 155 TYR B N 1
ATOM 2497 C CA . TYR B 1 155 ? -0.619 14.984 5.062 1 97 155 TYR B CA 1
ATOM 2498 C C . TYR B 1 155 ? -2.033 15.477 4.777 1 97 155 TYR B C 1
ATOM 2500 O O . TYR B 1 155 ? -2.996 14.711 4.891 1 97 155 TYR B O 1
ATOM 2508 N N . SER B 1 156 ? -2.09 16.75 4.387 1 97.62 156 SER B N 1
ATOM 2509 C CA . SER B 1 156 ? -3.389 17.312 4.043 1 97.62 156 SER B CA 1
ATOM 2510 C C . SER B 1 156 ? -3.469 17.656 2.559 1 97.62 156 SER B C 1
ATOM 2512 O O . SER B 1 156 ? -4.559 17.875 2.025 1 97.62 156 SER B O 1
ATOM 2514 N N . TYR B 1 157 ? -2.379 17.75 1.884 1 95.81 157 TYR B N 1
ATOM 2515 C CA . TYR B 1 157 ? -2.195 17.891 0.443 1 95.81 157 TYR B CA 1
ATOM 2516 C C . TYR B 1 157 ? -0.838 17.344 0.01 1 95.81 157 TYR B C 1
ATOM 2518 O O . TYR B 1 157 ? 0.037 17.109 0.845 1 95.81 157 TYR B O 1
ATOM 2526 N N . PRO B 1 158 ? -0.542 17.094 -1.312 1 91.94 158 PRO B N 1
ATOM 2527 C CA . PRO B 1 158 ? 0.612 16.297 -1.74 1 91.94 158 PRO B CA 1
ATOM 2528 C C . PRO B 1 158 ? 1.944 16.953 -1.377 1 91.94 158 PRO B C 1
ATOM 2530 O O . PRO B 1 158 ? 2.939 16.25 -1.169 1 91.94 158 PRO B O 1
ATOM 2533 N N . GLN B 1 159 ? 2.127 18.25 -1.22 1 91.75 159 GLN B N 1
ATOM 2534 C CA . GLN B 1 159 ? 3.412 18.875 -0.949 1 91.75 159 GLN B CA 1
ATOM 2535 C C . GLN B 1 159 ? 3.473 19.422 0.479 1 91.75 159 GLN B C 1
ATOM 2537 O O . GLN B 1 159 ? 4.09 20.453 0.735 1 91.75 159 GLN B O 1
ATOM 2542 N N . ASP B 1 160 ? 2.879 18.656 1.391 1 95 160 ASP B N 1
ATOM 2543 C CA . ASP B 1 160 ? 2.783 19.031 2.799 1 95 160 ASP B CA 1
ATOM 2544 C C . ASP B 1 160 ? 3.926 18.422 3.607 1 95 160 ASP B C 1
ATOM 2546 O O . ASP B 1 160 ? 3.793 18.219 4.812 1 95 160 ASP B O 1
ATOM 2550 N N . ASP B 1 161 ? 5.062 18.109 3.078 1 92.31 161 ASP B N 1
ATOM 2551 C CA . ASP B 1 161 ? 6.168 17.375 3.684 1 92.31 161 ASP B CA 1
ATOM 2552 C C . ASP B 1 161 ? 6.676 18.078 4.941 1 92.31 161 ASP B C 1
ATOM 2554 O O . ASP B 1 161 ? 6.91 17.438 5.965 1 92.31 161 ASP B O 1
ATOM 2558 N N . PRO B 1 162 ? 6.785 19.391 4.91 1 93.62 162 PRO B N 1
ATOM 2559 C CA . PRO B 1 162 ? 7.426 20.062 6.051 1 93.62 162 PRO B CA 1
ATOM 2560 C C . PRO B 1 162 ? 6.691 19.812 7.367 1 93.62 162 PRO B C 1
ATOM 2562 O O . PRO B 1 162 ? 7.301 19.844 8.438 1 93.62 162 PRO B O 1
ATOM 2565 N N . THR B 1 163 ? 5.402 19.453 7.254 1 97.06 163 THR B N 1
ATOM 2566 C CA . THR B 1 163 ? 4.656 19.312 8.5 1 97.06 163 THR B CA 1
ATOM 2567 C C . THR B 1 163 ? 4.113 17.891 8.656 1 97.06 163 THR B C 1
ATOM 2569 O O . THR B 1 163 ? 3.373 17.609 9.602 1 97.06 163 THR B O 1
ATOM 2572 N N . SER B 1 164 ? 4.477 17 7.73 1 96.94 164 SER B N 1
ATOM 2573 C CA . SER B 1 164 ? 3.686 15.781 7.727 1 96.94 164 SER B CA 1
ATOM 2574 C C . SER B 1 164 ? 4.566 14.555 7.512 1 96.94 164 SER B C 1
ATOM 2576 O O . SER B 1 164 ? 4.121 13.422 7.707 1 96.94 164 SER B O 1
ATOM 2578 N N . LEU B 1 165 ? 5.762 14.781 7.039 1 94.75 165 LEU B N 1
ATOM 2579 C CA . LEU B 1 165 ? 6.727 13.695 6.906 1 94.75 165 LEU B CA 1
ATOM 2580 C C . LEU B 1 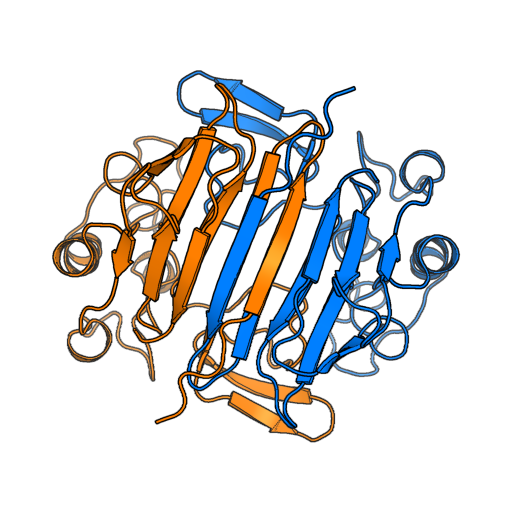165 ? 7.656 13.648 8.117 1 94.75 165 LEU B C 1
ATOM 2582 O O . LEU B 1 165 ? 8.297 14.648 8.453 1 94.75 165 LEU B O 1
ATOM 2586 N N . PHE B 1 166 ? 7.719 12.477 8.719 1 96.25 166 PHE B N 1
ATOM 2587 C CA . PHE B 1 166 ? 8.547 12.344 9.914 1 96.25 166 PHE B CA 1
ATOM 2588 C C . PHE B 1 166 ? 9.562 11.219 9.75 1 96.25 166 PHE B C 1
ATOM 2590 O O . PHE B 1 166 ? 9.422 10.383 8.859 1 96.25 166 PHE B O 1
ATOM 2597 N N . THR B 1 167 ? 10.602 11.305 10.602 1 94.31 167 THR B N 1
ATOM 2598 C CA . THR B 1 167 ? 11.664 10.305 10.516 1 94.31 167 THR B CA 1
ATOM 2599 C C . THR B 1 167 ? 11.867 9.609 11.859 1 94.31 167 THR B C 1
ATOM 2601 O O . THR B 1 167 ? 11.625 10.203 12.914 1 94.31 167 THR B O 1
ATOM 2604 N N . CYS B 1 168 ? 12.172 8.375 11.797 1 93.5 168 CYS B N 1
ATOM 2605 C CA . CYS B 1 168 ? 12.641 7.555 12.906 1 93.5 168 CYS B CA 1
ATOM 2606 C C . CYS B 1 168 ? 13.938 6.836 12.555 1 93.5 168 CYS B C 1
ATOM 2608 O O . CYS B 1 168 ? 14.242 6.641 11.375 1 93.5 168 CYS B O 1
ATOM 2610 N N . PRO B 1 169 ? 14.789 6.531 13.617 1 91.5 169 PRO B N 1
ATOM 2611 C CA . PRO B 1 169 ? 15.938 5.68 13.297 1 91.5 169 PRO B CA 1
ATOM 2612 C C . PRO B 1 169 ? 15.523 4.359 12.656 1 91.5 169 PRO B C 1
ATOM 2614 O O . PRO B 1 169 ? 14.516 3.768 13.039 1 91.5 169 PRO B O 1
ATOM 2617 N N . ALA B 1 170 ? 16.297 3.971 11.625 1 85.25 170 ALA B N 1
ATOM 2618 C CA . ALA B 1 170 ? 16.062 2.643 11.062 1 85.25 170 ALA B CA 1
ATOM 2619 C C . ALA B 1 170 ? 16.109 1.575 12.156 1 85.25 170 ALA B C 1
ATOM 2621 O O . ALA B 1 170 ? 16.891 1.674 13.102 1 85.25 170 ALA B O 1
ATOM 2622 N N . GLY B 1 171 ? 15.273 0.55 11.984 1 81.81 171 GLY B N 1
ATOM 2623 C CA . GLY B 1 171 ? 15.203 -0.493 13 1 81.81 171 GLY B CA 1
ATOM 2624 C C . GLY B 1 171 ? 14.117 -0.246 14.031 1 81.81 171 GLY B C 1
ATOM 2625 O O . GLY B 1 171 ? 13.82 -1.121 14.844 1 81.81 171 GLY B O 1
ATOM 2626 N N . THR B 1 172 ? 13.484 0.966 14 1 87.44 172 THR B N 1
ATOM 2627 C CA . THR B 1 172 ? 12.391 1.285 14.906 1 87.44 172 THR B CA 1
ATOM 2628 C C . THR B 1 172 ? 11.211 0.335 14.688 1 87.44 172 THR B C 1
ATOM 2630 O O . THR B 1 172 ? 10.875 0.007 13.555 1 87.44 172 THR B O 1
ATOM 2633 N N . ASN B 1 173 ? 10.703 -0.1 15.812 1 85.56 173 ASN B N 1
ATOM 2634 C CA . ASN B 1 173 ? 9.461 -0.862 15.758 1 85.56 173 ASN B CA 1
ATOM 2635 C C . ASN B 1 173 ? 8.242 0.049 15.852 1 85.56 173 ASN B C 1
ATOM 2637 O O . ASN B 1 173 ? 8.25 1.028 16.609 1 85.56 173 ASN B O 1
ATOM 2641 N N . TYR B 1 174 ? 7.211 -0.343 15.055 1 88.06 174 TYR B N 1
ATOM 2642 C CA . TYR B 1 174 ? 6.059 0.547 14.977 1 88.06 174 TYR B CA 1
ATOM 2643 C C . TYR B 1 174 ? 4.777 -0.192 15.336 1 88.06 174 TYR B C 1
ATOM 2645 O O . TYR B 1 174 ? 4.699 -1.415 15.195 1 88.06 174 TYR B O 1
ATOM 2653 N N . ALA B 1 175 ? 3.787 0.612 15.812 1 87.38 175 ALA B N 1
ATOM 2654 C CA . ALA B 1 175 ? 2.406 0.162 15.969 1 87.38 175 ALA B CA 1
ATOM 2655 C C . ALA B 1 175 ? 1.443 1.059 15.203 1 87.38 175 ALA B C 1
ATOM 2657 O O . ALA B 1 175 ? 1.528 2.287 15.281 1 87.38 175 ALA B O 1
ATOM 2658 N N . ILE B 1 176 ? 0.621 0.404 14.367 1 88.19 176 ILE B N 1
ATOM 2659 C CA . ILE B 1 176 ? -0.493 1.085 13.719 1 88.19 176 ILE B CA 1
ATOM 2660 C C . ILE B 1 176 ? -1.812 0.618 14.328 1 88.19 176 ILE B C 1
ATOM 2662 O O . ILE B 1 176 ? -2.086 -0.583 14.391 1 88.19 176 ILE B O 1
ATOM 2666 N N . THR B 1 177 ? -2.596 1.611 14.828 1 85.5 177 THR B N 1
ATOM 2667 C CA . THR B 1 177 ? -3.893 1.3 15.414 1 85.5 177 THR B CA 1
ATOM 2668 C C . THR B 1 177 ? -5.012 2.029 14.68 1 85.5 177 THR B C 1
ATOM 2670 O O . THR B 1 177 ? -5.02 3.26 14.617 1 85.5 177 THR B O 1
ATOM 2673 N N . PHE B 1 178 ? -5.902 1.251 14.148 1 85.31 178 PHE B N 1
ATOM 2674 C CA . PHE B 1 178 ? -7.102 1.817 13.547 1 85.31 178 PHE B CA 1
ATOM 2675 C C . PHE B 1 178 ? -8.203 1.989 14.594 1 85.31 178 PHE B C 1
ATOM 2677 O O . PHE B 1 178 ? -8.406 1.112 15.43 1 85.31 178 PHE B O 1
ATOM 2684 N N . CYS B 1 179 ? -8.922 3.172 14.516 1 83.06 179 CYS B N 1
ATOM 2685 C CA . CYS B 1 179 ? -9.977 3.527 15.453 1 83.06 179 CYS B CA 1
ATOM 2686 C C . CYS B 1 179 ? -9.477 3.453 16.891 1 83.06 179 CYS B C 1
ATOM 2688 O O . CYS B 1 179 ? -10.047 2.744 17.719 1 83.06 179 CYS B O 1
ATOM 2690 N N . PRO B 1 180 ? -8.469 4.223 17.125 1 79.62 180 PRO B N 1
ATOM 2691 C CA . PRO B 1 180 ? -7.898 4.203 18.469 1 79.62 180 PRO B CA 1
ATOM 2692 C C . PRO B 1 180 ? -8.852 4.773 19.516 1 79.62 180 PRO B C 1
ATOM 2694 O O . PRO B 1 180 ? -9.75 5.543 19.188 1 79.62 180 PRO B O 1
#

Nearest PDB structures (foldseek):
  4mbt-assembly2_B  TM=9.226E-01  e=2.025E-26  Vitis vinifera
  1aun-assembly1_A  TM=9.087E-01  e=7.853E-24  Nicotiana tabacum
  1z3q-assembly1_A  TM=9.133E-01  e=1.242E-23  Musa acuminata
  4bct-assembly1_A 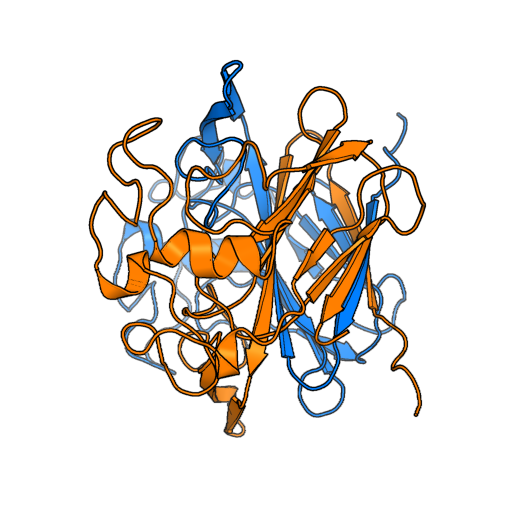 TM=8.875E-01  e=1.393E-23  Actinidia deliciosa
  7p20-assembly1_A  TM=9.069E-01  e=1.351E-20  Juniperus ashei

Radius of gyration: 19.4 Å; Cα contacts (8 Å, |Δi|>4): 966; chains: 2; bounding box: 48×49×51 Å

InterPro domains:
  IPR001938 Thaumatin family [PF00314] (2-180)
  IPR001938 Thaumatin family [PIRSF002703] (2-180)
  IPR001938 Thaumatin family [PR00347] (21-32)
  IPR001938 Thaumatin family [PR00347] (34-63)
  IPR001938 Thaumatin family [PR00347] (71-87)
  IPR001938 Thaumatin family [PR00347] (170-179)
  IPR001938 Thaumatin family [PS51367] (1-180)
  IPR001938 Thaumatin family [PTHR31048] (2-180)
  IPR001938 Thaumatin family [SM00205] (2-180)
  IPR017949 Thaumatin, conserved site [PS00316] (34-49)
  IPR037176 Osmotin/thaumatin-like superfamily [G3DSA:2.60.110.10] (1-180)
  IPR037176 Osmotin/thaumatin-like superfamily [SSF49870] (2-180)